Protein AF-A0A4V2AJJ3-F1 (afdb_monomer_lite)

Structure (mmCIF, N/CA/C/O backbone):
data_AF-A0A4V2AJJ3-F1
#
_entry.id   AF-A0A4V2AJJ3-F1
#
loop_
_atom_site.group_PDB
_atom_site.id
_atom_site.type_symbol
_atom_site.label_atom_id
_atom_site.label_alt_id
_atom_site.label_comp_id
_atom_site.label_asym_id
_atom_site.label_entity_id
_atom_site.label_seq_id
_atom_site.pdbx_PDB_ins_code
_atom_site.Cartn_x
_atom_site.Cartn_y
_atom_site.Cartn_z
_atom_site.occupancy
_atom_site.B_iso_or_equiv
_atom_site.auth_seq_id
_atom_site.auth_comp_id
_atom_site.auth_asym_id
_atom_site.auth_atom_id
_atom_site.pdbx_PDB_model_num
ATOM 1 N N . MET A 1 1 ? -17.844 -3.753 31.095 1.00 57.69 1 MET A N 1
ATOM 2 C CA . MET A 1 1 ? -17.466 -2.564 30.300 1.00 57.69 1 MET A CA 1
ATOM 3 C C . MET A 1 1 ? -17.379 -1.401 31.267 1.00 57.69 1 MET A C 1
ATOM 5 O O . MET A 1 1 ? -18.310 -1.215 32.039 1.00 57.69 1 MET A O 1
ATOM 9 N N . THR A 1 2 ? -16.236 -0.725 31.343 1.00 78.38 2 THR A N 1
ATOM 10 C CA . THR A 1 2 ? -16.045 0.385 32.281 1.00 78.38 2 THR A CA 1
ATOM 11 C C . THR A 1 2 ? -16.627 1.662 31.666 1.00 78.38 2 THR A C 1
ATOM 13 O O . THR A 1 2 ? -16.289 1.979 30.526 1.00 78.38 2 THR A O 1
ATOM 16 N N . PRO A 1 3 ? -17.472 2.420 32.384 1.00 82.81 3 PRO A N 1
ATOM 17 C CA . PRO A 1 3 ? -18.089 3.641 31.851 1.00 82.81 3 PRO A CA 1
ATOM 18 C C . PRO A 1 3 ? -17.059 4.699 31.407 1.00 82.81 3 PRO A C 1
ATOM 20 O O . PRO A 1 3 ? -17.341 5.520 30.541 1.00 82.81 3 PRO A O 1
ATOM 23 N N . GLY A 1 4 ? -15.828 4.650 31.932 1.00 85.50 4 GLY A N 1
ATOM 24 C CA . GLY A 1 4 ? -14.739 5.530 31.496 1.00 85.50 4 GLY A CA 1
ATOM 25 C C . GLY A 1 4 ? -14.249 5.284 30.061 1.00 85.50 4 GLY A C 1
ATOM 26 O O . GLY A 1 4 ? -13.805 6.224 29.406 1.00 85.50 4 GLY A O 1
ATOM 27 N N . ALA A 1 5 ? -14.356 4.054 29.542 1.00 82.81 5 ALA A N 1
ATOM 28 C CA . ALA A 1 5 ? -13.892 3.734 28.190 1.00 82.81 5 ALA A CA 1
ATOM 29 C C . ALA A 1 5 ? -14.785 4.371 27.112 1.00 82.81 5 ALA A C 1
ATOM 31 O O . ALA A 1 5 ? -14.280 4.865 26.105 1.00 82.81 5 ALA A O 1
ATOM 32 N N . GLU A 1 6 ? -16.100 4.424 27.344 1.00 84.69 6 GLU A N 1
ATOM 33 C CA . GLU A 1 6 ? -17.039 5.066 26.416 1.00 84.69 6 GLU A CA 1
ATOM 34 C C . GLU A 1 6 ? -16.851 6.585 26.364 1.00 84.69 6 GLU A C 1
ATOM 36 O O . GLU A 1 6 ? -16.865 7.168 25.280 1.00 84.69 6 GLU A O 1
ATOM 41 N N . ALA A 1 7 ? -16.605 7.224 27.512 1.00 87.81 7 ALA A N 1
ATOM 42 C CA . ALA A 1 7 ? -16.322 8.656 27.565 1.00 87.81 7 ALA A CA 1
ATOM 43 C C . ALA A 1 7 ? -15.026 9.012 26.811 1.00 87.81 7 ALA A C 1
ATOM 45 O O . ALA A 1 7 ? -15.011 9.969 26.037 1.00 87.81 7 ALA A O 1
ATOM 46 N N . SER A 1 8 ? -13.964 8.211 26.974 1.00 88.44 8 SER A N 1
ATOM 47 C CA . SER A 1 8 ? -12.714 8.393 26.218 1.00 88.44 8 SER A CA 1
ATOM 48 C C . SER A 1 8 ? -12.936 8.218 24.710 1.00 88.44 8 SER A C 1
ATOM 50 O O . SER A 1 8 ? -12.525 9.062 23.913 1.00 88.44 8 SER A O 1
ATOM 52 N N . ALA A 1 9 ? -13.679 7.182 24.305 1.00 89.81 9 ALA A N 1
ATOM 53 C CA . ALA A 1 9 ? -14.000 6.946 22.899 1.00 89.81 9 ALA A CA 1
ATOM 54 C C . ALA A 1 9 ? -14.807 8.100 22.274 1.00 89.81 9 ALA A C 1
ATOM 56 O O . ALA A 1 9 ? -14.552 8.478 21.128 1.00 89.81 9 ALA A O 1
ATOM 57 N N . ALA A 1 10 ? -15.747 8.692 23.019 1.00 91.81 10 ALA A N 1
ATOM 58 C CA . ALA A 1 10 ? -16.515 9.848 22.564 1.00 91.81 10 ALA A CA 1
ATOM 59 C C . ALA A 1 10 ? -15.626 11.085 22.339 1.00 91.81 10 ALA A C 1
ATOM 61 O O . ALA A 1 10 ? -15.766 11.747 21.309 1.00 91.81 10 ALA A O 1
ATOM 62 N N . LEU A 1 11 ? -14.680 11.349 23.248 1.00 94.56 11 LEU A N 1
ATOM 63 C CA . LEU A 1 11 ? -13.719 12.453 23.129 1.00 94.56 11 LEU A CA 1
ATOM 64 C C . LEU A 1 11 ? -12.771 12.268 21.936 1.00 94.56 11 LEU A C 1
ATOM 66 O O . LEU A 1 11 ? -12.597 13.180 21.129 1.00 94.56 11 LEU A O 1
ATOM 70 N N . VAL A 1 12 ? -12.219 11.064 21.758 1.00 95.44 12 VAL A N 1
ATOM 71 C CA . VAL A 1 12 ? -11.388 10.742 20.585 1.00 95.44 12 VAL A CA 1
ATOM 72 C C . VAL A 1 12 ? -12.178 10.956 19.295 1.00 95.44 12 VAL A C 1
ATOM 74 O O . VAL A 1 12 ? -11.658 11.517 18.331 1.00 95.44 12 VAL A O 1
ATOM 77 N N . ARG A 1 13 ? -13.452 10.545 19.268 1.00 94.81 13 ARG A N 1
ATOM 78 C CA . ARG A 1 13 ? -14.314 10.725 18.098 1.00 94.81 13 ARG A CA 1
ATOM 79 C C . ARG A 1 13 ? -14.529 12.209 17.786 1.00 94.81 13 ARG A C 1
ATOM 81 O O . ARG A 1 13 ? -14.447 12.577 16.616 1.00 94.81 13 ARG A O 1
ATOM 88 N N . SER A 1 14 ? -14.760 13.063 18.788 1.00 97.00 14 SER A N 1
ATOM 89 C CA . SER A 1 14 ? -14.872 14.511 18.562 1.00 97.00 14 SER A CA 1
ATOM 90 C C . SER A 1 14 ? -13.571 15.134 18.052 1.00 97.00 14 SER A C 1
ATOM 92 O O . SER A 1 14 ? -13.627 15.891 17.084 1.00 97.00 14 SER A O 1
ATOM 94 N N . ASP A 1 15 ? -12.415 14.768 18.618 1.00 97.38 15 ASP A N 1
ATOM 95 C CA . ASP A 1 15 ? -11.103 15.279 18.188 1.00 97.38 15 ASP A CA 1
ATOM 96 C C . ASP A 1 15 ? -10.831 14.931 16.718 1.00 97.38 15 ASP A C 1
ATOM 98 O O . ASP A 1 15 ? -10.478 15.787 15.905 1.00 97.38 15 ASP A O 1
ATOM 102 N N . VAL A 1 16 ? -11.050 13.663 16.353 1.00 97.50 16 VAL A N 1
ATOM 103 C CA . VAL A 1 16 ? -10.853 13.176 14.984 1.00 97.50 16 VAL A CA 1
ATOM 104 C C . VAL A 1 16 ? -11.777 13.911 14.013 1.00 97.50 16 VAL A C 1
ATOM 106 O O . VAL A 1 16 ? -11.331 14.312 12.942 1.00 97.50 16 VAL A O 1
ATOM 109 N N . LEU A 1 17 ? -13.041 14.160 14.375 1.00 97.31 17 LEU A N 1
ATOM 110 C CA . LEU A 1 17 ? -13.966 14.911 13.519 1.00 97.31 17 LEU A CA 1
ATOM 111 C C . LEU A 1 17 ? -13.517 16.360 13.282 1.00 97.31 17 LEU A C 1
ATOM 113 O O . LEU A 1 17 ? -13.685 16.864 12.169 1.00 97.31 17 LEU A O 1
ATOM 117 N N . VAL A 1 18 ? -12.936 17.024 14.286 1.00 98.12 18 VAL A N 1
ATOM 118 C CA . VAL A 1 18 ? -12.353 18.367 14.124 1.00 98.12 18 VAL A CA 1
ATOM 119 C C . VAL A 1 18 ? -11.172 18.315 13.153 1.00 98.12 18 VAL A C 1
ATOM 121 O O . VAL A 1 18 ? -11.172 19.041 12.159 1.00 98.12 18 VAL A O 1
ATOM 124 N N . LEU A 1 19 ? -10.234 17.385 13.354 1.00 98.06 19 LEU A N 1
ATOM 125 C CA . LEU A 1 19 ? -9.066 17.219 12.481 1.00 98.06 19 LEU A CA 1
ATOM 126 C C . LEU A 1 19 ? -9.460 16.911 11.028 1.00 98.06 19 LEU A C 1
ATOM 128 O O . LEU A 1 19 ? -8.871 17.452 10.091 1.00 98.06 19 LEU A O 1
ATOM 132 N N . LEU A 1 20 ? -10.494 16.091 10.817 1.00 97.38 20 LEU A N 1
ATOM 133 C CA . LEU A 1 20 ? -11.012 15.787 9.481 1.00 97.38 20 LEU A CA 1
ATOM 134 C C . LEU A 1 20 ? -11.637 17.014 8.803 1.00 97.38 20 LEU A C 1
ATOM 136 O O . LEU A 1 20 ? -11.425 17.214 7.605 1.00 97.38 20 LEU A O 1
ATOM 140 N N . ARG A 1 21 ? -12.367 17.859 9.545 1.00 97.38 21 ARG A N 1
ATOM 141 C CA . ARG A 1 21 ? -12.921 19.125 9.022 1.00 97.38 21 ARG A CA 1
ATOM 142 C C . ARG A 1 21 ? -11.821 20.110 8.631 1.00 97.38 21 ARG A C 1
ATOM 144 O O . ARG A 1 21 ? -11.934 20.769 7.601 1.00 97.38 21 ARG A O 1
ATOM 151 N N . GLU A 1 22 ? -10.742 20.152 9.405 1.00 98.06 22 GLU A N 1
ATOM 152 C CA . GLU A 1 22 ? -9.548 20.962 9.130 1.00 98.06 22 GLU A CA 1
ATOM 153 C C . GLU A 1 22 ? -8.640 20.368 8.040 1.00 98.06 22 GLU A C 1
ATOM 155 O O . GLU A 1 22 ? -7.623 20.966 7.693 1.00 98.06 22 GLU A O 1
ATOM 160 N N . LYS A 1 23 ? -8.993 19.207 7.468 1.00 97.44 23 LYS A N 1
ATOM 161 C CA . LYS A 1 23 ? -8.189 18.473 6.473 1.00 97.44 23 LYS A CA 1
ATOM 162 C C . LYS A 1 23 ? -6.814 18.024 6.999 1.00 97.44 23 LYS A C 1
ATOM 164 O O . LYS A 1 23 ? -5.894 17.782 6.216 1.00 97.44 23 LYS A O 1
ATOM 169 N N . ARG A 1 24 ? -6.675 17.858 8.316 1.00 97.94 24 ARG A N 1
ATOM 170 C CA . ARG A 1 24 ? -5.464 17.383 9.011 1.00 97.94 24 ARG A CA 1
ATOM 171 C C . ARG A 1 24 ? -5.493 15.862 9.165 1.00 97.94 24 ARG A C 1
ATOM 173 O O . ARG A 1 24 ? -5.511 15.312 10.263 1.00 97.94 24 ARG A O 1
ATOM 180 N N . TYR A 1 25 ? -5.536 15.166 8.032 1.00 97.81 25 TYR A N 1
ATOM 181 C CA . TYR A 1 25 ? -5.764 13.717 7.977 1.00 97.81 25 TYR A CA 1
ATOM 182 C C . TYR A 1 25 ? -4.644 12.881 8.619 1.00 97.81 25 TYR A C 1
ATOM 184 O O . TYR A 1 25 ? -4.930 11.850 9.222 1.00 97.81 25 TYR A O 1
ATOM 192 N N . GLU A 1 26 ? -3.383 13.316 8.528 1.00 96.94 26 GLU A N 1
ATOM 193 C CA . GLU A 1 26 ? -2.255 12.611 9.162 1.00 96.94 26 GLU A CA 1
ATOM 194 C C . GLU A 1 26 ? -2.346 12.655 10.691 1.00 96.94 26 GLU A C 1
ATOM 196 O O . GLU A 1 26 ? -2.128 11.651 11.367 1.00 96.94 26 GLU A O 1
ATOM 201 N N . GLU A 1 27 ? -2.753 13.797 11.237 1.00 97.62 27 GLU A N 1
ATOM 202 C CA . GLU A 1 27 ? -2.944 13.967 12.676 1.00 97.62 27 GLU A CA 1
ATOM 203 C C . GLU A 1 27 ? -4.168 13.200 13.170 1.00 97.62 27 GLU A C 1
ATOM 205 O O . GLU A 1 27 ? -4.118 12.566 14.223 1.00 97.62 27 GLU A O 1
ATOM 210 N N . ALA A 1 28 ? -5.242 13.177 12.374 1.00 98.19 28 ALA A N 1
ATOM 211 C CA . ALA A 1 28 ? -6.403 12.336 12.647 1.00 98.19 28 ALA A CA 1
ATOM 212 C C . ALA A 1 28 ? -6.003 10.853 12.729 1.00 98.19 28 ALA A C 1
ATOM 214 O O . ALA A 1 28 ? -6.409 10.147 13.653 1.00 98.19 28 ALA A O 1
ATOM 215 N N . LEU A 1 29 ? -5.161 10.388 11.800 1.00 97.75 29 LEU A N 1
ATOM 216 C CA . LEU A 1 29 ? -4.643 9.023 11.802 1.00 97.75 29 LEU A CA 1
ATOM 217 C C . LEU A 1 29 ? -3.770 8.745 13.036 1.00 97.75 29 LEU A C 1
ATOM 219 O O . LEU A 1 29 ? -3.933 7.704 13.673 1.00 97.75 29 LEU A O 1
ATOM 223 N N . ALA A 1 30 ? -2.883 9.674 13.406 1.00 97.31 30 ALA A N 1
ATOM 224 C CA . ALA A 1 30 ? -2.058 9.560 14.609 1.00 97.31 30 ALA A CA 1
ATOM 225 C C . ALA A 1 30 ? -2.917 9.464 15.883 1.00 97.31 30 ALA A C 1
ATOM 227 O O . ALA A 1 30 ? -2.682 8.596 16.727 1.00 97.31 30 ALA A O 1
ATOM 228 N N . ARG A 1 31 ? -3.969 10.287 15.986 1.00 97.75 31 ARG A N 1
ATOM 229 C CA . ARG A 1 31 ? -4.910 10.271 17.114 1.00 97.75 31 ARG A CA 1
ATOM 230 C C . ARG A 1 31 ? -5.672 8.947 17.211 1.00 97.75 31 ARG A C 1
ATOM 232 O O . ARG A 1 31 ? -5.822 8.407 18.305 1.00 97.75 31 ARG A O 1
ATOM 239 N N . LEU A 1 32 ? -6.099 8.387 16.077 1.00 97.06 32 LEU A N 1
ATOM 240 C CA . LEU A 1 32 ? -6.747 7.073 16.028 1.00 97.06 32 LEU A CA 1
ATOM 241 C C . LEU A 1 32 ? -5.807 5.937 16.456 1.00 97.06 32 LEU A C 1
ATOM 243 O O . LEU A 1 32 ? -6.235 5.028 17.167 1.00 97.06 32 LEU A O 1
ATOM 247 N N . TYR A 1 33 ? -4.529 5.982 16.068 1.00 97.19 33 TYR A N 1
ATOM 248 C CA . TYR A 1 33 ? -3.541 5.002 16.528 1.00 97.19 33 TYR A CA 1
ATOM 249 C C . TYR A 1 33 ? -3.281 5.088 18.029 1.00 97.19 33 TYR A C 1
ATOM 251 O O . TYR A 1 33 ? -3.214 4.049 18.683 1.00 97.19 33 TYR A O 1
ATOM 259 N N . GLN A 1 34 ? -3.180 6.301 18.578 1.00 97.06 34 GLN A N 1
ATOM 260 C CA . GLN A 1 34 ? -3.048 6.505 20.020 1.00 97.06 34 GLN A CA 1
ATOM 261 C C . GLN A 1 34 ? -4.241 5.896 20.768 1.00 97.06 34 GLN A C 1
ATOM 263 O O . GLN A 1 34 ? -4.057 5.088 21.673 1.00 97.06 34 GLN A O 1
ATOM 268 N N . ALA A 1 35 ? -5.465 6.188 20.322 1.00 96.62 35 ALA A N 1
ATOM 269 C CA . ALA A 1 35 ? -6.672 5.606 20.905 1.00 96.62 35 ALA A CA 1
ATOM 270 C C . ALA A 1 35 ? -6.718 4.073 20.769 1.00 96.62 35 ALA A C 1
ATOM 272 O O . ALA A 1 35 ? -7.172 3.373 21.672 1.00 96.62 35 ALA A O 1
ATOM 273 N N . ARG A 1 36 ? -6.219 3.516 19.657 1.00 96.38 36 ARG A N 1
ATOM 274 C CA . ARG A 1 36 ? -6.126 2.061 19.478 1.00 96.38 36 ARG A CA 1
ATOM 275 C C . ARG A 1 36 ? -5.097 1.431 20.416 1.00 96.38 36 ARG A C 1
ATOM 277 O O . ARG A 1 36 ? -5.317 0.307 20.852 1.00 96.38 36 ARG A O 1
ATOM 284 N N . ALA A 1 37 ? -4.007 2.123 20.745 1.00 95.88 37 ALA A N 1
ATOM 285 C CA . ALA A 1 37 ? -3.050 1.642 21.741 1.00 95.88 37 ALA A CA 1
ATOM 286 C C . ALA A 1 37 ? -3.700 1.523 23.132 1.00 95.88 37 ALA A C 1
ATOM 288 O O . ALA A 1 37 ? -3.428 0.568 23.855 1.00 95.88 37 ALA A O 1
ATOM 289 N N . GLU A 1 38 ? -4.615 2.437 23.469 1.00 95.38 38 GLU A N 1
ATOM 290 C CA . GLU A 1 38 ? -5.415 2.386 24.701 1.00 95.38 38 GLU A CA 1
ATOM 291 C C . GLU A 1 38 ? -6.537 1.332 24.639 1.00 95.38 38 GLU A C 1
ATOM 293 O O . GLU A 1 38 ? -6.964 0.809 25.667 1.00 95.38 38 GLU A O 1
ATOM 298 N N . SER A 1 39 ? -7.039 1.006 23.443 1.00 94.81 39 SER A N 1
ATOM 299 C CA . SER A 1 39 ? -8.141 0.055 23.226 1.00 94.81 39 SER A CA 1
ATOM 300 C C . SER A 1 39 ? -7.912 -0.859 22.004 1.00 94.81 39 SER A C 1
ATOM 302 O O . SER A 1 39 ? -8.575 -0.694 20.973 1.00 94.81 39 SER A O 1
ATOM 304 N N . PRO A 1 40 ? -7.025 -1.875 22.100 1.00 94.06 40 PRO A N 1
ATOM 305 C CA . PRO A 1 40 ? -6.584 -2.674 20.947 1.00 94.06 40 PRO A CA 1
ATOM 306 C C . PRO A 1 40 ? -7.685 -3.478 20.243 1.00 94.06 40 PRO A C 1
ATOM 308 O O . PRO A 1 40 ? -7.566 -3.770 19.053 1.00 94.06 40 PRO A O 1
ATOM 311 N N . GLY A 1 41 ? -8.753 -3.833 20.966 1.00 93.25 41 GLY A N 1
ATOM 312 C CA . GLY A 1 41 ? -9.877 -4.631 20.462 1.00 93.25 41 GLY A CA 1
ATOM 313 C C . GLY A 1 41 ? -11.011 -3.827 19.820 1.00 93.25 41 GLY A C 1
ATOM 314 O O . GLY A 1 41 ? -12.024 -4.409 19.438 1.00 93.25 41 GLY A O 1
ATOM 315 N N . SER A 1 42 ? -10.887 -2.499 19.716 1.00 95.44 42 SER A N 1
ATOM 316 C CA . SER A 1 42 ? -11.957 -1.670 19.155 1.00 95.44 42 SER A CA 1
ATOM 317 C C . SER A 1 42 ? -12.024 -1.781 17.629 1.00 95.44 42 SER A C 1
ATOM 319 O O . SER A 1 42 ? -11.197 -1.227 16.899 1.00 95.44 42 SER A O 1
ATOM 321 N N . VAL A 1 43 ? -13.060 -2.466 17.137 1.00 95.19 43 VAL A N 1
ATOM 322 C CA . VAL A 1 43 ? -13.347 -2.604 15.699 1.00 95.19 43 VAL A CA 1
ATOM 323 C C . VAL A 1 43 ? -13.689 -1.253 15.062 1.00 95.19 43 VAL A C 1
ATOM 325 O O . VAL A 1 43 ? -13.365 -1.022 13.900 1.00 95.19 43 VAL A O 1
ATOM 328 N N . GLU A 1 44 ? -14.313 -0.338 15.809 1.00 94.62 44 GLU A N 1
ATOM 329 C CA . GLU A 1 44 ? -14.637 1.006 15.315 1.00 94.62 44 GLU A CA 1
ATOM 330 C C . GLU A 1 44 ? -13.380 1.829 15.030 1.00 94.62 44 GLU A C 1
ATOM 332 O O . GLU A 1 44 ? -13.276 2.439 13.966 1.00 94.62 44 GLU A O 1
ATOM 337 N N . LEU A 1 45 ? -12.402 1.800 15.944 1.00 95.81 45 LEU A N 1
ATOM 338 C CA . LEU A 1 45 ? -11.126 2.488 15.746 1.00 95.81 45 LEU A CA 1
ATOM 339 C C . LEU A 1 45 ? -10.375 1.903 14.553 1.00 95.81 45 LEU A C 1
ATOM 341 O O . LEU A 1 45 ? -9.851 2.657 13.738 1.00 95.81 45 LEU A O 1
ATOM 345 N N . GLN A 1 46 ? -10.373 0.575 14.407 1.00 96.38 46 GLN A N 1
ATOM 346 C CA . GLN A 1 46 ? -9.754 -0.081 13.258 1.00 96.38 46 GLN A CA 1
ATOM 347 C C . GLN A 1 46 ? -10.400 0.358 11.936 1.00 96.38 46 GLN A C 1
ATOM 349 O O . GLN A 1 46 ? -9.690 0.778 11.026 1.00 96.38 46 GLN A O 1
ATOM 354 N N . LYS A 1 47 ? -11.738 0.359 11.853 1.00 96.44 47 LYS A N 1
ATOM 355 C CA . LYS A 1 47 ? -12.467 0.855 10.674 1.00 96.44 47 LYS A CA 1
ATOM 356 C C . LYS A 1 47 ? -12.136 2.317 10.367 1.00 96.44 47 LYS A C 1
ATOM 358 O O . LYS A 1 47 ? -11.923 2.655 9.207 1.00 96.44 47 LYS A O 1
ATOM 363 N N . GLY A 1 48 ? -12.066 3.172 11.389 1.00 96.38 48 GLY A N 1
ATOM 364 C CA . GLY A 1 48 ? -11.679 4.574 11.230 1.00 96.38 48 GLY A CA 1
ATOM 365 C C . GLY A 1 48 ? -10.253 4.731 10.694 1.00 96.38 48 GLY A C 1
ATOM 366 O O . GLY A 1 48 ? -10.029 5.504 9.765 1.00 96.38 48 GLY A O 1
ATOM 367 N N . ILE A 1 49 ? -9.298 3.960 11.226 1.00 96.81 49 ILE A N 1
ATOM 368 C CA . ILE A 1 49 ? -7.909 3.927 10.742 1.00 96.81 49 ILE A CA 1
ATOM 369 C C . ILE A 1 49 ? -7.878 3.548 9.262 1.00 96.81 49 ILE A C 1
ATOM 371 O O . ILE A 1 49 ? -7.243 4.243 8.473 1.00 96.81 49 ILE A O 1
ATOM 375 N N . ASP A 1 50 ? -8.577 2.482 8.876 1.00 96.69 50 ASP A N 1
ATOM 376 C CA . ASP A 1 50 ? -8.571 1.990 7.497 1.00 96.69 50 ASP A CA 1
ATOM 377 C C . ASP A 1 50 ? -9.215 2.997 6.530 1.00 96.69 50 ASP A C 1
ATOM 379 O O . ASP A 1 50 ? -8.663 3.267 5.465 1.00 96.69 50 ASP A O 1
ATOM 383 N N . GLN A 1 51 ? -10.309 3.655 6.929 1.00 97.44 51 GLN A N 1
ATOM 384 C CA . GLN A 1 51 ? -10.939 4.716 6.133 1.00 97.44 51 GLN A CA 1
ATOM 385 C C . GLN A 1 51 ? -10.013 5.921 5.916 1.00 97.44 51 GLN A C 1
ATOM 387 O O . GLN A 1 51 ? -9.887 6.410 4.791 1.00 97.44 51 GLN A O 1
ATOM 392 N N . VAL A 1 52 ? -9.342 6.399 6.970 1.00 97.56 52 VAL A N 1
ATOM 393 C CA . VAL A 1 52 ? -8.409 7.532 6.859 1.00 97.56 52 VAL A CA 1
ATOM 394 C C . VAL A 1 52 ? -7.182 7.150 6.025 1.00 97.56 52 VAL A C 1
ATOM 396 O O . VAL A 1 52 ? -6.714 7.961 5.225 1.00 97.56 52 VAL A O 1
ATOM 399 N N . LYS A 1 53 ? -6.686 5.910 6.146 1.00 97.44 53 LYS A N 1
ATOM 400 C CA . LYS A 1 53 ? -5.595 5.391 5.308 1.00 97.44 53 LYS A CA 1
ATOM 401 C C . LYS A 1 53 ? -5.961 5.368 3.830 1.00 97.44 53 LYS A C 1
ATOM 403 O O . LYS A 1 53 ? -5.197 5.899 3.030 1.00 97.44 53 LYS A O 1
ATOM 408 N N . GLU A 1 54 ? -7.101 4.782 3.468 1.00 97.19 54 GLU A N 1
ATOM 409 C CA . GLU A 1 54 ? -7.547 4.719 2.070 1.00 97.19 54 GLU A CA 1
ATOM 410 C C . GLU A 1 54 ? -7.744 6.123 1.486 1.00 97.19 54 GLU A C 1
ATOM 412 O O . GLU A 1 54 ? -7.323 6.402 0.361 1.00 97.19 54 GLU A O 1
ATOM 417 N N . PHE A 1 55 ? -8.284 7.052 2.283 1.00 97.62 55 PHE A N 1
ATOM 418 C CA . PHE A 1 55 ? -8.388 8.452 1.883 1.00 97.62 55 PHE A CA 1
ATOM 419 C C . PHE A 1 55 ? -7.011 9.088 1.614 1.00 97.62 55 PHE A C 1
ATOM 421 O O . PHE A 1 55 ? -6.811 9.710 0.567 1.00 97.62 55 PHE A O 1
ATOM 428 N N . LEU A 1 56 ? -6.048 8.923 2.528 1.00 97.06 56 LEU A N 1
ATOM 429 C CA . LEU A 1 56 ? -4.688 9.449 2.368 1.00 97.06 56 LEU A CA 1
ATOM 430 C C . LEU A 1 56 ? -3.966 8.837 1.163 1.00 97.06 56 LEU A C 1
ATOM 432 O O . LEU A 1 56 ? -3.308 9.563 0.422 1.00 97.06 56 LEU A O 1
ATOM 436 N N . ILE A 1 57 ? -4.128 7.533 0.926 1.00 96.44 57 ILE A N 1
ATOM 437 C CA . ILE A 1 57 ? -3.590 6.842 -0.252 1.00 96.44 57 ILE A CA 1
ATOM 438 C C . ILE A 1 57 ? -4.096 7.511 -1.534 1.00 96.44 57 ILE A C 1
ATOM 440 O O . ILE A 1 57 ? -3.288 7.878 -2.389 1.00 96.44 57 ILE A O 1
ATOM 444 N N . GLY A 1 58 ? -5.409 7.738 -1.651 1.00 95.62 58 GLY A N 1
ATOM 445 C CA . GLY A 1 58 ? -5.991 8.438 -2.797 1.00 95.62 58 GLY A CA 1
ATOM 446 C C . GLY A 1 58 ? -5.490 9.881 -2.931 1.00 95.62 58 GLY A C 1
ATOM 447 O O . GLY A 1 58 ? -5.170 10.335 -4.032 1.00 95.62 58 GLY A O 1
ATOM 448 N N . ALA A 1 59 ? -5.360 10.601 -1.814 1.00 96.56 59 ALA A N 1
ATOM 449 C CA . ALA A 1 59 ? -4.861 11.974 -1.799 1.00 96.56 59 ALA A CA 1
ATOM 450 C C . ALA A 1 59 ? -3.391 12.072 -2.244 1.00 96.56 59 ALA A C 1
ATOM 452 O O . ALA A 1 59 ? -3.055 12.944 -3.048 1.00 96.56 59 ALA A O 1
ATOM 453 N N . TYR A 1 60 ? -2.518 11.181 -1.769 1.00 97.00 60 TYR A N 1
ATOM 454 C CA . TYR A 1 60 ? -1.113 11.140 -2.178 1.00 97.00 60 TYR A CA 1
ATOM 455 C C . TYR A 1 60 ? -0.949 10.683 -3.624 1.00 97.00 60 TYR A C 1
ATOM 457 O O . TYR A 1 60 ? -0.220 11.329 -4.372 1.00 97.00 60 TYR A O 1
ATOM 465 N N . ALA A 1 61 ? -1.683 9.654 -4.056 1.00 95.00 61 ALA A N 1
ATOM 466 C CA . ALA A 1 61 ? -1.708 9.231 -5.454 1.00 95.00 61 ALA A CA 1
ATOM 467 C C . ALA A 1 61 ? -2.081 10.395 -6.386 1.00 95.00 61 ALA A C 1
ATOM 469 O O . ALA A 1 61 ? -1.423 10.626 -7.399 1.00 95.00 61 ALA A O 1
ATOM 470 N N . LYS A 1 62 ? -3.090 11.189 -6.004 1.00 95.69 62 LYS A N 1
ATOM 471 C CA . LYS A 1 62 ? -3.487 12.386 -6.752 1.00 95.69 62 LYS A CA 1
ATOM 472 C C . LYS A 1 62 ? -2.385 13.451 -6.782 1.00 95.69 62 LYS A C 1
ATOM 474 O O . LYS A 1 62 ? -2.182 14.066 -7.823 1.00 95.69 62 LYS A O 1
ATOM 479 N N . ARG A 1 63 ? -1.665 13.670 -5.675 1.00 95.00 63 ARG A N 1
ATOM 480 C CA . ARG A 1 63 ? -0.534 14.621 -5.611 1.00 95.00 63 ARG A CA 1
ATOM 481 C C . ARG A 1 63 ? 0.655 14.196 -6.472 1.00 95.00 63 ARG A C 1
ATOM 483 O O . ARG A 1 63 ? 1.324 15.059 -7.023 1.00 95.00 63 ARG A O 1
ATOM 490 N N . LEU A 1 64 ? 0.881 12.892 -6.610 1.00 94.31 64 LEU A N 1
ATOM 491 C CA . LEU A 1 64 ? 1.912 12.323 -7.483 1.00 94.31 64 LEU A CA 1
ATOM 492 C C . LEU A 1 64 ? 1.518 12.329 -8.971 1.00 94.31 64 LEU A C 1
ATOM 494 O O . LEU A 1 64 ? 2.331 11.975 -9.817 1.00 94.31 64 LEU A O 1
ATOM 498 N N . GLY A 1 65 ? 0.291 12.746 -9.302 1.00 94.25 65 GLY A N 1
ATOM 499 C CA . GLY A 1 65 ? -0.205 12.786 -10.677 1.00 94.25 65 GLY A CA 1
ATOM 500 C C . GLY A 1 65 ? -0.752 11.450 -11.194 1.00 94.25 65 GLY A C 1
ATOM 501 O O . GLY A 1 65 ? -0.854 11.283 -12.408 1.00 94.25 65 GLY A O 1
ATOM 502 N N . GLY A 1 66 ? -1.119 10.527 -10.297 1.00 92.50 66 GLY A N 1
ATOM 503 C CA . GLY A 1 66 ? -1.658 9.197 -10.611 1.00 92.50 66 GLY A CA 1
ATOM 504 C C . GLY A 1 66 ? -0.714 8.064 -10.200 1.00 92.50 66 GLY A C 1
ATOM 505 O O . GLY A 1 66 ? 0.489 8.269 -10.091 1.00 92.50 66 GLY A O 1
ATOM 506 N N . LEU A 1 67 ? -1.255 6.863 -9.960 1.00 90.31 67 LEU A N 1
ATOM 507 C CA . LEU A 1 67 ? -0.442 5.690 -9.596 1.00 90.31 67 LEU A CA 1
ATOM 508 C C . LEU A 1 67 ? 0.325 5.107 -10.788 1.00 90.31 67 LEU A C 1
ATOM 510 O O . LEU A 1 67 ? 1.379 4.517 -10.585 1.00 90.31 67 LEU A O 1
ATOM 514 N N . ASP A 1 68 ? -0.164 5.328 -12.007 1.00 88.69 68 ASP A N 1
ATOM 515 C CA . ASP A 1 68 ? 0.457 4.836 -13.242 1.00 88.69 68 ASP A CA 1
ATOM 516 C C . ASP A 1 68 ? 1.683 5.657 -13.672 1.00 88.69 68 ASP A C 1
ATOM 518 O O . ASP A 1 68 ? 2.359 5.314 -14.642 1.00 88.69 68 ASP A O 1
ATOM 522 N N . GLN A 1 69 ? 1.991 6.757 -12.976 1.00 89.00 69 GLN A N 1
ATOM 523 C CA . GLN A 1 69 ? 3.190 7.528 -13.275 1.00 89.00 69 GLN A CA 1
ATOM 524 C C . GLN A 1 69 ? 4.449 6.789 -12.836 1.00 89.00 69 GLN A C 1
ATOM 526 O O . GLN A 1 69 ? 4.548 6.275 -11.722 1.00 89.00 69 GLN A O 1
ATOM 531 N N . VAL A 1 70 ? 5.430 6.792 -13.732 1.00 88.38 70 VAL A N 1
ATOM 532 C CA . VAL A 1 70 ? 6.738 6.192 -13.505 1.00 88.38 70 VAL A CA 1
ATOM 533 C C . VAL A 1 70 ? 7.595 7.133 -12.667 1.00 88.38 70 VAL A C 1
ATOM 535 O O . VAL A 1 70 ? 7.769 8.311 -12.995 1.00 88.38 70 VAL A O 1
ATOM 538 N N . ALA A 1 71 ? 8.144 6.597 -11.581 1.00 83.62 71 ALA A N 1
ATOM 539 C CA . ALA A 1 71 ? 9.011 7.340 -10.683 1.00 83.62 71 ALA A CA 1
ATOM 540 C C . ALA A 1 71 ? 10.317 7.720 -11.400 1.00 83.62 71 ALA A C 1
ATOM 542 O O . ALA A 1 71 ? 11.091 6.855 -11.808 1.00 83.62 71 ALA A O 1
ATOM 543 N N . LYS A 1 72 ? 10.592 9.021 -11.541 1.00 87.38 72 LYS A N 1
ATOM 544 C CA . LYS A 1 72 ? 11.850 9.499 -12.129 1.00 87.38 72 LYS A CA 1
ATOM 545 C C . LYS A 1 72 ? 13.014 9.233 -11.180 1.00 87.38 72 LYS A C 1
ATOM 547 O O . LYS A 1 72 ? 12.985 9.632 -10.020 1.00 87.38 72 LYS A O 1
ATOM 552 N N . GLN A 1 73 ? 14.083 8.628 -11.685 1.00 83.81 73 GLN A N 1
ATOM 553 C CA . GLN A 1 73 ? 15.276 8.403 -10.877 1.00 83.81 73 GLN A CA 1
ATOM 554 C C . GLN A 1 73 ? 15.820 9.741 -10.352 1.00 83.81 73 GLN A C 1
ATOM 556 O O . GLN A 1 73 ? 16.106 10.663 -11.115 1.00 83.81 73 GLN A O 1
ATOM 561 N N . MET A 1 74 ? 15.935 9.859 -9.030 1.00 79.44 74 MET A N 1
ATOM 562 C CA . MET A 1 74 ? 16.474 11.050 -8.382 1.00 79.44 74 MET A CA 1
ATOM 563 C C . MET A 1 74 ? 17.891 10.771 -7.901 1.00 79.44 74 MET A C 1
ATOM 565 O O . MET A 1 74 ? 18.140 9.743 -7.270 1.00 79.44 74 MET A O 1
ATOM 569 N N . ALA A 1 75 ? 18.801 11.723 -8.118 1.00 79.19 75 ALA A N 1
ATOM 570 C CA . ALA A 1 75 ? 20.148 11.640 -7.567 1.00 79.19 75 ALA A CA 1
ATOM 571 C C . ALA A 1 75 ? 20.085 11.425 -6.041 1.00 79.19 75 ALA A C 1
ATOM 573 O O . ALA A 1 75 ? 19.233 12.035 -5.378 1.00 79.19 75 ALA A O 1
ATOM 574 N N . PRO A 1 76 ? 20.936 10.562 -5.463 1.00 72.38 76 PRO A N 1
ATOM 575 C CA . PRO A 1 76 ? 21.002 10.372 -4.021 1.00 72.38 76 PRO A CA 1
ATOM 576 C C . PRO A 1 76 ? 21.487 11.671 -3.368 1.00 72.38 76 PRO A C 1
ATOM 578 O O . PRO A 1 76 ? 22.656 12.030 -3.457 1.00 72.38 76 PRO A O 1
ATOM 581 N N . ALA A 1 77 ? 20.575 12.408 -2.735 1.00 71.25 77 ALA A N 1
ATOM 582 C CA . ALA A 1 77 ? 20.938 13.575 -1.941 1.00 71.25 77 ALA A CA 1
ATOM 583 C C . ALA A 1 77 ? 21.406 13.114 -0.553 1.00 71.25 77 ALA A C 1
ATOM 585 O O . ALA A 1 77 ? 20.766 12.259 0.064 1.00 71.25 77 ALA A O 1
ATOM 586 N N . ALA A 1 78 ? 22.506 13.683 -0.060 1.00 73.69 78 ALA A N 1
ATOM 587 C CA . ALA A 1 78 ? 22.979 13.444 1.300 1.00 73.69 78 ALA A CA 1
ATOM 588 C C . ALA A 1 78 ? 21.931 13.910 2.334 1.00 73.69 78 ALA A C 1
ATOM 590 O O . ALA A 1 78 ? 21.275 14.933 2.136 1.00 73.69 78 ALA A O 1
ATOM 591 N N . GLY A 1 79 ? 21.774 13.159 3.431 1.00 79.81 79 GLY A N 1
ATOM 592 C CA . GLY A 1 79 ? 20.869 13.512 4.538 1.00 79.81 79 GLY A CA 1
ATOM 593 C C . GLY A 1 79 ? 19.408 13.070 4.379 1.00 79.81 79 GLY A C 1
ATOM 594 O O . GLY A 1 79 ? 18.530 13.633 5.025 1.00 79.81 79 GLY A O 1
ATOM 595 N N . ARG A 1 80 ? 19.122 12.086 3.519 1.00 86.44 80 ARG A N 1
ATOM 596 C CA . ARG A 1 80 ? 17.769 11.528 3.366 1.00 86.44 80 ARG A CA 1
ATOM 597 C C . ARG A 1 80 ? 17.374 10.615 4.528 1.00 86.44 80 ARG A C 1
ATOM 599 O O . ARG A 1 80 ? 18.226 9.964 5.133 1.00 86.44 80 ARG A O 1
ATOM 606 N N . SER A 1 81 ? 16.069 10.542 4.796 1.00 92.75 81 SER A N 1
ATOM 607 C CA . SER A 1 81 ? 15.500 9.606 5.769 1.00 92.75 81 SER A CA 1
ATOM 608 C C . SER A 1 81 ? 15.801 8.148 5.368 1.00 92.75 81 SER A C 1
ATOM 610 O O . SER A 1 81 ? 15.958 7.857 4.175 1.00 92.75 81 SER A O 1
ATOM 612 N N . PRO A 1 82 ? 15.888 7.206 6.328 1.00 94.19 82 PRO A N 1
ATOM 613 C CA . PRO A 1 82 ? 16.169 5.800 6.023 1.00 94.19 82 PRO A CA 1
ATOM 614 C C . PRO A 1 82 ? 15.132 5.195 5.063 1.00 94.19 82 PRO A C 1
ATOM 616 O O . PRO A 1 82 ? 15.495 4.424 4.175 1.00 94.19 82 PRO A O 1
ATOM 619 N N . ASP A 1 83 ? 13.869 5.614 5.174 1.00 94.62 83 ASP A N 1
ATOM 620 C CA . ASP A 1 83 ? 12.781 5.178 4.295 1.00 94.62 83 ASP A CA 1
ATOM 621 C C . ASP A 1 83 ? 13.000 5.628 2.843 1.00 94.62 83 ASP A C 1
ATOM 623 O O . ASP A 1 83 ? 12.797 4.846 1.916 1.00 94.62 83 ASP A O 1
ATOM 627 N N . MET A 1 84 ? 13.479 6.859 2.623 1.00 94.12 84 MET A N 1
ATOM 628 C CA . MET A 1 84 ? 13.831 7.343 1.282 1.00 94.12 84 MET A CA 1
ATOM 629 C C . MET A 1 84 ? 15.010 6.568 0.692 1.00 94.12 84 MET A C 1
ATOM 631 O O . MET A 1 84 ? 15.019 6.272 -0.503 1.00 94.12 84 MET A O 1
ATOM 635 N N . VAL A 1 85 ? 16.018 6.243 1.511 1.00 92.81 85 VAL A N 1
ATOM 636 C CA . VAL A 1 85 ? 17.165 5.435 1.067 1.00 92.81 85 VAL A CA 1
ATOM 637 C C . VAL A 1 85 ? 16.692 4.051 0.642 1.00 92.81 85 VAL A C 1
ATOM 639 O O . VAL A 1 85 ? 17.087 3.570 -0.420 1.00 92.81 85 VAL A O 1
ATOM 642 N N . LEU A 1 86 ? 15.815 3.426 1.425 1.00 93.50 86 LEU A N 1
ATOM 643 C CA . LEU A 1 86 ? 15.239 2.134 1.080 1.00 93.50 86 LEU A CA 1
ATOM 644 C C . LEU A 1 86 ? 14.441 2.212 -0.223 1.00 93.50 86 LEU A C 1
ATOM 646 O O . LEU A 1 86 ? 14.677 1.413 -1.127 1.00 93.50 86 LEU A O 1
ATOM 650 N N . LEU A 1 87 ? 13.547 3.194 -0.339 1.00 94.06 87 LEU A N 1
ATOM 651 C CA . LEU A 1 87 ? 12.687 3.360 -1.503 1.00 94.06 87 LEU A CA 1
ATOM 652 C C . LEU A 1 87 ? 13.480 3.660 -2.781 1.00 94.06 87 LEU A C 1
ATOM 654 O O . LEU A 1 87 ? 13.146 3.139 -3.840 1.00 94.06 87 LEU A O 1
ATOM 658 N N . SER A 1 88 ? 14.579 4.416 -2.684 1.00 92.94 88 SER A N 1
ATOM 659 C CA . SER A 1 88 ? 15.441 4.728 -3.833 1.00 92.94 88 SER A CA 1
ATOM 660 C C . SER A 1 88 ? 16.036 3.495 -4.522 1.00 92.94 88 SER A C 1
ATOM 662 O O . SER A 1 88 ? 16.363 3.567 -5.701 1.00 92.94 88 SER A O 1
ATOM 664 N N . ARG A 1 89 ? 16.129 2.353 -3.823 1.00 93.00 89 ARG A N 1
ATOM 665 C CA . ARG A 1 89 ? 16.603 1.080 -4.394 1.00 93.00 89 ARG A CA 1
ATOM 666 C C . ARG A 1 89 ? 15.587 0.412 -5.320 1.00 93.00 89 ARG A C 1
ATOM 668 O O . ARG A 1 89 ? 15.980 -0.434 -6.111 1.00 93.00 89 ARG A O 1
ATOM 675 N N . TYR A 1 90 ? 14.311 0.773 -5.199 1.00 92.75 90 TYR A N 1
ATOM 676 C CA . TYR A 1 90 ? 13.220 0.237 -6.016 1.00 92.75 90 TYR A CA 1
ATOM 677 C C . TYR A 1 90 ? 12.884 1.144 -7.209 1.00 92.75 90 TYR A C 1
ATOM 679 O O . TYR A 1 90 ? 12.135 0.739 -8.088 1.00 92.75 90 TYR A O 1
ATOM 687 N N . ILE A 1 91 ? 13.420 2.370 -7.251 1.00 93.38 91 ILE A N 1
ATOM 688 C CA . ILE A 1 91 ? 13.173 3.325 -8.337 1.00 93.38 91 ILE A CA 1
ATOM 689 C C . ILE A 1 91 ? 14.208 3.097 -9.443 1.00 93.38 91 ILE A C 1
ATOM 691 O O . ILE A 1 91 ? 15.327 3.607 -9.385 1.00 93.38 91 ILE A O 1
ATOM 695 N N . ASP A 1 92 ? 13.810 2.343 -10.461 1.00 90.94 92 ASP A N 1
ATOM 696 C CA . ASP A 1 92 ? 14.604 2.026 -11.654 1.00 90.94 92 ASP A CA 1
ATOM 697 C C . ASP A 1 92 ? 14.277 2.914 -12.868 1.00 90.94 92 ASP A C 1
ATOM 699 O O . ASP A 1 92 ? 14.939 2.829 -13.899 1.00 90.94 92 ASP A O 1
ATOM 703 N N . GLY A 1 93 ? 13.268 3.782 -12.754 1.00 91.38 93 GLY A N 1
ATOM 704 C CA . GLY A 1 93 ? 12.790 4.609 -13.862 1.00 91.38 93 GLY A CA 1
ATOM 705 C C . GLY A 1 93 ? 11.850 3.887 -14.832 1.00 91.38 93 GLY A C 1
ATOM 706 O O . GLY A 1 93 ? 11.505 4.475 -15.854 1.00 91.38 93 GLY A O 1
ATOM 707 N N . ALA A 1 94 ? 11.423 2.659 -14.521 1.00 90.75 94 ALA A N 1
ATOM 708 C CA . ALA A 1 94 ? 10.391 1.918 -15.251 1.00 90.75 94 ALA A CA 1
ATOM 709 C C . ALA A 1 94 ? 9.181 1.568 -14.363 1.00 90.75 94 ALA A C 1
ATOM 711 O O . ALA A 1 94 ? 8.070 1.405 -14.864 1.00 90.75 94 ALA A O 1
ATOM 712 N N . THR A 1 95 ? 9.383 1.497 -13.047 1.00 92.88 95 THR A N 1
ATOM 713 C CA . THR A 1 95 ? 8.360 1.116 -12.066 1.00 92.88 95 THR A CA 1
ATOM 714 C C . THR A 1 95 ? 7.385 2.267 -11.778 1.00 92.88 95 THR A C 1
ATOM 716 O O . THR A 1 95 ? 7.797 3.402 -11.503 1.00 92.88 95 THR A O 1
ATOM 719 N N . SER A 1 96 ? 6.079 1.978 -11.818 1.00 96.06 96 SER A N 1
ATOM 720 C CA . SER A 1 96 ? 5.026 2.949 -11.492 1.00 96.06 96 SER A CA 1
ATOM 721 C C . SER A 1 96 ? 4.924 3.203 -9.980 1.00 96.06 96 SER A C 1
ATOM 723 O O . SER A 1 96 ? 5.347 2.380 -9.165 1.00 96.06 96 SER A O 1
ATOM 725 N N . TYR A 1 97 ? 4.342 4.331 -9.557 1.00 95.69 97 TYR A N 1
ATOM 726 C CA . TYR A 1 97 ? 4.083 4.580 -8.131 1.00 95.69 97 TYR A CA 1
ATOM 727 C C . TYR A 1 97 ? 3.150 3.533 -7.506 1.00 95.69 97 TYR A C 1
ATOM 729 O O . TYR A 1 97 ? 3.291 3.229 -6.321 1.00 95.69 97 TYR A O 1
ATOM 737 N N . GLY A 1 98 ? 2.213 2.984 -8.286 1.00 93.19 98 GLY A N 1
ATOM 738 C CA . GLY A 1 98 ? 1.348 1.880 -7.875 1.00 93.19 98 GLY A CA 1
ATOM 739 C C . GLY A 1 98 ? 2.152 0.628 -7.549 1.00 93.19 98 GLY A C 1
ATOM 740 O O . GLY A 1 98 ? 2.063 0.127 -6.429 1.00 93.19 98 GLY A O 1
ATOM 741 N N . ASP A 1 99 ? 3.006 0.203 -8.481 1.00 94.75 99 ASP A N 1
ATOM 742 C CA . ASP A 1 99 ? 3.869 -0.968 -8.303 1.00 94.75 99 ASP A CA 1
ATOM 743 C C . ASP A 1 99 ? 4.819 -0.771 -7.116 1.00 94.75 99 ASP A C 1
ATOM 745 O O . ASP A 1 99 ? 4.926 -1.643 -6.255 1.00 94.75 99 ASP A O 1
ATOM 749 N N . LEU A 1 100 ? 5.440 0.412 -6.994 1.00 95.62 100 LEU A N 1
ATOM 750 C CA . LEU A 1 100 ? 6.287 0.757 -5.847 1.00 95.62 100 LEU A CA 1
ATOM 751 C C . LEU A 1 100 ? 5.540 0.606 -4.519 1.00 95.62 100 LEU A C 1
ATOM 753 O O . LEU A 1 100 ? 6.095 0.082 -3.551 1.00 95.62 100 LEU A O 1
ATOM 757 N N . ALA A 1 101 ? 4.287 1.058 -4.457 1.00 95.62 101 ALA A N 1
ATOM 758 C CA . ALA A 1 101 ? 3.483 0.988 -3.246 1.00 95.62 101 ALA A CA 1
ATOM 759 C C . ALA A 1 101 ? 3.086 -0.451 -2.862 1.00 95.62 101 ALA A C 1
ATOM 761 O O . ALA A 1 101 ? 2.814 -0.693 -1.683 1.00 95.62 101 ALA A O 1
ATOM 762 N N . GLU A 1 102 ? 3.081 -1.388 -3.814 1.00 95.88 102 GLU A N 1
ATOM 763 C CA . GLU A 1 102 ? 2.820 -2.814 -3.583 1.00 95.88 102 GLU A CA 1
ATOM 764 C C . GLU A 1 102 ? 4.086 -3.615 -3.247 1.00 95.88 102 GLU A C 1
ATOM 766 O O . GLU A 1 102 ? 4.047 -4.469 -2.360 1.00 95.88 102 GLU A O 1
ATOM 771 N N . ILE A 1 103 ? 5.214 -3.340 -3.913 1.00 94.94 103 ILE A N 1
ATOM 772 C CA . ILE A 1 103 ? 6.460 -4.109 -3.736 1.00 94.94 103 ILE A CA 1
ATOM 773 C C . ILE A 1 103 ? 7.300 -3.640 -2.542 1.00 94.94 103 ILE A C 1
ATOM 775 O O . ILE A 1 103 ? 8.100 -4.410 -2.008 1.00 94.94 103 ILE A O 1
ATOM 779 N N . CYS A 1 104 ? 7.165 -2.378 -2.124 1.00 95.38 104 CYS A N 1
ATOM 780 C CA . CYS A 1 104 ? 8.005 -1.819 -1.070 1.00 95.38 104 CYS A CA 1
ATOM 781 C C . CYS A 1 104 ? 7.561 -2.312 0.325 1.00 95.38 104 CYS A C 1
ATOM 783 O O . CYS A 1 104 ? 6.382 -2.199 0.678 1.00 95.38 104 CYS A O 1
ATOM 785 N N . PRO A 1 105 ? 8.490 -2.776 1.187 1.00 95.69 105 PRO A N 1
ATOM 786 C CA . PRO A 1 105 ? 8.156 -3.329 2.506 1.00 95.69 105 PRO A CA 1
ATOM 787 C C . PRO A 1 105 ? 7.626 -2.296 3.516 1.00 95.69 105 PRO A C 1
ATOM 789 O O . PRO A 1 105 ? 7.162 -2.679 4.586 1.00 95.69 105 PRO A O 1
ATOM 792 N N . LEU A 1 106 ? 7.674 -0.997 3.198 1.00 93.94 106 LEU A N 1
ATOM 793 C CA . LEU A 1 106 ? 7.125 0.074 4.042 1.00 93.94 106 LEU A CA 1
ATOM 794 C C . LEU A 1 106 ? 5.587 0.040 4.117 1.00 93.94 106 LEU A C 1
ATOM 796 O O . LEU A 1 106 ? 4.990 0.625 5.023 1.00 93.94 106 LEU A O 1
ATOM 800 N N . GLY A 1 107 ? 4.943 -0.647 3.170 1.00 96.31 107 GLY A N 1
ATOM 801 C CA . GLY A 1 107 ? 3.497 -0.668 3.006 1.00 96.31 107 GLY A CA 1
ATOM 802 C C . GLY A 1 107 ? 2.970 0.542 2.232 1.00 96.31 107 GLY A C 1
ATOM 803 O O . GLY A 1 107 ? 3.566 1.619 2.208 1.00 96.31 107 GLY A O 1
ATOM 804 N N . ARG A 1 108 ? 1.799 0.366 1.612 1.00 96.75 108 ARG A N 1
ATOM 805 C CA . ARG A 1 108 ? 1.231 1.276 0.603 1.00 96.75 108 ARG A CA 1
ATOM 806 C C . ARG A 1 108 ? 1.203 2.751 1.014 1.00 96.75 108 ARG A C 1
ATOM 808 O O . ARG A 1 108 ? 1.706 3.603 0.288 1.00 96.75 108 ARG A O 1
ATOM 815 N N . LEU A 1 109 ? 0.639 3.060 2.185 1.00 97.25 109 LEU A N 1
ATOM 816 C CA . LEU A 1 109 ? 0.519 4.443 2.661 1.00 97.25 109 LEU A CA 1
ATOM 817 C C . LEU A 1 109 ? 1.891 5.092 2.884 1.00 97.25 109 LEU A C 1
ATOM 819 O O . LEU A 1 109 ? 2.113 6.219 2.444 1.00 97.25 109 LEU A O 1
ATOM 823 N N . ARG A 1 110 ? 2.805 4.388 3.564 1.00 96.81 110 ARG A N 1
ATOM 824 C CA . ARG A 1 110 ? 4.115 4.941 3.919 1.00 96.81 110 ARG A CA 1
ATOM 825 C C . ARG A 1 110 ? 4.968 5.158 2.675 1.00 96.81 110 ARG A C 1
ATOM 827 O O . ARG A 1 110 ? 5.579 6.212 2.550 1.00 96.81 110 ARG A O 1
ATOM 834 N N . THR A 1 111 ? 4.938 4.220 1.730 1.00 97.25 111 THR A N 1
ATOM 835 C CA . THR A 1 111 ? 5.610 4.363 0.434 1.00 97.25 111 THR A CA 1
ATOM 836 C C . THR A 1 111 ? 5.150 5.620 -0.303 1.00 97.25 111 THR A C 1
ATOM 838 O O . THR A 1 111 ? 5.979 6.428 -0.710 1.00 97.25 111 THR A O 1
ATOM 841 N N . LEU A 1 112 ? 3.835 5.840 -0.418 1.00 97.00 112 LEU A N 1
ATOM 842 C CA . LEU A 1 112 ? 3.290 7.025 -1.089 1.00 97.00 112 LEU A CA 1
ATOM 843 C C . LEU A 1 112 ? 3.633 8.329 -0.359 1.00 97.00 112 LEU A C 1
ATOM 845 O O . LEU A 1 112 ? 3.930 9.323 -1.015 1.00 97.00 112 LEU A O 1
ATOM 849 N N . GLN A 1 113 ? 3.635 8.333 0.976 1.00 96.44 113 GLN A N 1
ATOM 850 C CA . GLN A 1 113 ? 4.045 9.498 1.764 1.00 96.44 113 GLN A CA 1
ATOM 851 C C . GLN A 1 113 ? 5.503 9.883 1.470 1.00 96.44 113 GLN A C 1
ATOM 853 O O . GLN A 1 113 ? 5.788 11.046 1.193 1.00 96.44 113 GLN A O 1
ATOM 858 N N . VAL A 1 114 ? 6.408 8.899 1.465 1.00 95.81 114 VAL A N 1
ATOM 859 C CA . VAL A 1 114 ? 7.834 9.103 1.168 1.00 95.81 114 VAL A CA 1
ATOM 860 C C . VAL A 1 114 ? 8.031 9.566 -0.276 1.00 95.81 114 VAL A C 1
ATOM 862 O O . VAL A 1 114 ? 8.833 10.462 -0.520 1.00 95.81 114 VAL A O 1
ATOM 865 N N . LEU A 1 115 ? 7.271 9.024 -1.235 1.00 95.06 115 LEU A N 1
ATOM 866 C CA . LEU A 1 115 ? 7.275 9.518 -2.616 1.00 95.06 115 LEU A CA 1
ATOM 867 C C . LEU A 1 115 ? 6.847 10.986 -2.675 1.00 95.06 115 LEU A C 1
ATOM 869 O O . LEU A 1 115 ? 7.540 11.800 -3.277 1.00 95.06 115 LEU A O 1
ATOM 873 N N . VAL A 1 116 ? 5.743 11.358 -2.026 1.00 95.38 116 VAL A N 1
ATOM 874 C CA . VAL A 1 116 ? 5.293 12.757 -2.003 1.00 95.38 116 VAL A CA 1
ATOM 875 C C . VAL A 1 116 ? 6.360 13.662 -1.392 1.00 95.38 116 VAL A C 1
ATOM 877 O O . VAL A 1 116 ? 6.598 14.731 -1.934 1.00 95.38 116 VAL A O 1
ATOM 880 N N . GLU A 1 117 ? 7.040 13.243 -0.326 1.00 93.81 117 GLU A N 1
ATOM 881 C CA . GLU A 1 117 ? 8.145 14.002 0.274 1.00 93.81 117 GLU A CA 1
ATOM 882 C C . GLU A 1 117 ? 9.354 14.128 -0.671 1.00 93.81 117 GLU A C 1
ATOM 884 O O . GLU A 1 117 ? 9.955 15.196 -0.772 1.00 93.81 117 GLU A O 1
ATOM 889 N N . MET A 1 118 ? 9.685 13.065 -1.410 1.00 92.19 118 MET A N 1
ATOM 890 C CA . MET A 1 118 ? 10.774 13.052 -2.393 1.00 92.19 118 MET A CA 1
ATOM 891 C C . MET A 1 118 ? 10.523 13.982 -3.582 1.00 92.19 118 MET A C 1
ATOM 893 O O . MET A 1 118 ? 11.451 14.653 -4.035 1.00 92.19 118 MET A O 1
ATOM 897 N N . TYR A 1 119 ? 9.291 13.994 -4.096 1.00 92.19 119 TYR A N 1
ATOM 898 C CA . TYR A 1 119 ? 8.905 14.751 -5.289 1.00 92.19 119 TYR A CA 1
ATOM 899 C C . TYR A 1 119 ? 8.260 16.100 -4.979 1.00 92.19 119 TYR A C 1
ATOM 901 O O . TYR A 1 119 ? 8.036 16.891 -5.898 1.00 92.19 119 TYR A O 1
ATOM 909 N N . ALA A 1 120 ? 7.964 16.389 -3.710 1.00 90.62 120 ALA A N 1
ATOM 910 C CA . ALA A 1 120 ? 7.544 17.717 -3.310 1.00 90.62 120 ALA A CA 1
ATOM 911 C C . ALA A 1 120 ? 8.641 18.707 -3.722 1.00 90.62 120 ALA A C 1
ATOM 913 O O . ALA A 1 120 ? 9.821 18.469 -3.439 1.00 90.62 120 ALA A O 1
ATOM 914 N N . PRO A 1 121 ? 8.288 19.815 -4.395 1.00 82.38 121 PRO A N 1
ATOM 915 C CA . PRO A 1 121 ? 9.262 20.842 -4.705 1.00 82.38 121 PRO A CA 1
ATOM 916 C C . PRO A 1 121 ? 9.849 21.309 -3.379 1.00 82.38 121 PRO A C 1
ATOM 918 O O . PRO A 1 121 ? 9.132 21.866 -2.544 1.00 82.38 121 PRO A O 1
ATOM 921 N N . LYS A 1 122 ? 11.141 21.031 -3.161 1.00 80.88 122 LYS A N 1
ATOM 922 C CA . LYS A 1 122 ? 11.846 21.526 -1.982 1.00 80.88 122 LYS A CA 1
ATOM 923 C C . LYS A 1 122 ? 11.646 23.040 -2.004 1.00 80.88 122 LYS A C 1
ATOM 925 O O . LYS A 1 122 ? 12.060 23.651 -2.994 1.00 80.88 122 LYS A O 1
ATOM 930 N N . PRO A 1 123 ? 10.968 23.640 -1.006 1.00 76.44 123 PRO A N 1
ATOM 931 C CA . PRO A 1 123 ? 10.811 25.084 -0.983 1.00 76.44 123 PRO A CA 1
ATOM 932 C C . PRO A 1 123 ? 12.226 25.630 -1.053 1.00 76.44 123 PRO A C 1
ATOM 934 O O . PRO A 1 123 ? 13.061 25.218 -0.243 1.00 76.44 123 PRO A O 1
ATOM 937 N N . ALA A 1 124 ? 12.516 26.411 -2.100 1.00 70.75 124 ALA A N 1
ATOM 938 C CA . ALA A 1 124 ? 13.845 26.944 -2.351 1.00 70.75 124 ALA A CA 1
ATOM 939 C C . ALA A 1 124 ? 14.335 27.510 -1.025 1.00 70.75 124 ALA A C 1
ATOM 941 O O . ALA A 1 124 ? 13.722 28.430 -0.482 1.00 70.75 124 ALA A O 1
ATOM 942 N N . SER A 1 125 ? 15.323 26.839 -0.433 1.00 63.56 125 SER A N 1
ATOM 943 C CA . SER A 1 125 ? 15.754 27.126 0.924 1.00 63.56 125 SER A CA 1
ATOM 944 C C . SER A 1 125 ? 16.088 28.604 0.966 1.00 63.56 125 SER A C 1
ATOM 946 O O . SER A 1 125 ? 16.995 29.039 0.258 1.00 63.56 125 SER A O 1
ATOM 948 N N . SER A 1 126 ? 15.343 29.367 1.766 1.00 58.72 126 SER A N 1
ATOM 949 C CA . SER A 1 126 ? 15.437 30.829 1.836 1.00 58.72 126 SER A CA 1
ATOM 950 C C . SER A 1 126 ? 16.834 31.342 2.221 1.00 58.72 126 SER A C 1
ATOM 952 O O . SER A 1 126 ? 17.074 32.541 2.164 1.00 58.72 126 SER A O 1
ATOM 954 N N . ASN A 1 127 ? 17.779 30.445 2.519 1.00 56.84 127 ASN A N 1
ATOM 955 C CA . ASN A 1 127 ? 19.191 30.740 2.734 1.00 56.84 127 ASN A CA 1
ATOM 956 C C . ASN A 1 127 ? 19.957 31.223 1.493 1.00 56.84 127 ASN A C 1
ATOM 958 O O . ASN A 1 127 ? 21.020 31.811 1.665 1.00 56.84 127 ASN A O 1
ATOM 962 N N . GLU A 1 128 ? 19.477 31.020 0.259 1.00 52.91 128 GLU A N 1
ATOM 963 C CA . GLU A 1 128 ? 20.217 31.532 -0.912 1.00 52.91 128 GLU A CA 1
ATOM 964 C C . GLU A 1 128 ? 19.947 33.020 -1.209 1.00 52.91 128 GLU A C 1
ATOM 966 O O . GLU A 1 128 ? 20.689 33.639 -1.972 1.00 52.91 128 GLU A O 1
ATOM 971 N N . LEU A 1 129 ? 18.935 33.632 -0.576 1.00 55.31 129 LEU A N 1
ATOM 972 C CA . LEU A 1 129 ? 18.638 35.057 -0.769 1.00 55.31 129 LEU A CA 1
ATOM 973 C C . LEU A 1 129 ? 19.428 35.989 0.170 1.00 55.31 129 LEU A C 1
ATOM 975 O O . LEU A 1 129 ? 19.556 37.171 -0.139 1.00 55.31 129 LEU A O 1
ATOM 979 N N . GLU A 1 130 ? 20.010 35.490 1.268 1.00 55.69 130 GLU A N 1
ATOM 980 C CA . GLU A 1 130 ? 20.858 36.314 2.152 1.00 55.69 130 GLU A CA 1
ATOM 981 C C . GLU A 1 130 ? 22.326 36.381 1.708 1.00 55.69 130 GLU A C 1
ATOM 983 O O . GLU A 1 130 ? 22.998 37.376 1.974 1.00 55.69 130 GLU A O 1
ATOM 988 N N . ALA A 1 131 ? 22.822 35.411 0.933 1.00 56.69 131 ALA A N 1
ATOM 989 C CA . ALA A 1 131 ? 24.209 35.427 0.450 1.00 56.69 131 ALA A CA 1
ATOM 990 C C . ALA A 1 131 ? 24.470 36.433 -0.696 1.00 56.69 131 ALA A C 1
ATOM 992 O O . ALA A 1 131 ? 25.618 36.636 -1.088 1.00 56.69 131 ALA A O 1
ATOM 993 N N . ARG A 1 132 ? 23.427 37.085 -1.237 1.00 54.59 132 ARG A N 1
ATOM 994 C CA . ARG A 1 132 ? 23.547 38.145 -2.260 1.00 54.59 132 ARG A CA 1
ATOM 995 C C . ARG A 1 132 ? 23.293 39.565 -1.746 1.00 54.59 132 ARG A C 1
ATOM 997 O O . ARG A 1 132 ? 23.464 40.507 -2.517 1.00 54.59 132 ARG A O 1
ATOM 1004 N N . SER A 1 133 ? 22.988 39.744 -0.461 1.00 56.50 133 SER A N 1
ATOM 1005 C CA . SER A 1 133 ? 22.909 41.066 0.184 1.00 56.50 133 SER A CA 1
ATOM 1006 C C . SER A 1 133 ? 24.267 41.515 0.733 1.00 56.50 133 SER A C 1
ATOM 1008 O O . SER A 1 133 ? 24.372 42.032 1.842 1.00 56.50 133 SER A O 1
ATOM 1010 N N . GLY A 1 134 ? 25.328 41.325 -0.055 1.00 64.50 134 GLY A N 1
ATOM 1011 C CA . GLY A 1 134 ? 26.567 42.067 0.153 1.00 64.50 134 GLY A CA 1
ATOM 1012 C C . GLY A 1 134 ? 26.334 43.557 -0.154 1.00 64.50 134 GLY A C 1
ATOM 1013 O O . GLY A 1 134 ? 25.557 43.875 -1.061 1.00 64.50 134 GLY A O 1
ATOM 1014 N N . PRO A 1 135 ? 26.970 44.486 0.579 1.00 59.78 135 PRO A N 1
ATOM 1015 C CA . PRO A 1 135 ? 26.842 45.918 0.327 1.00 59.78 135 PRO A CA 1
ATOM 1016 C C . PRO A 1 135 ? 27.323 46.233 -1.093 1.00 59.78 135 PRO A C 1
ATOM 1018 O O . PRO A 1 135 ? 28.476 45.980 -1.430 1.00 59.78 135 PRO A O 1
ATOM 1021 N N . ARG A 1 136 ? 26.435 46.773 -1.937 1.00 56.50 136 ARG A N 1
ATOM 1022 C CA . ARG A 1 136 ? 26.797 47.289 -3.265 1.00 56.50 136 ARG A CA 1
ATOM 1023 C C . ARG A 1 136 ? 27.710 48.509 -3.090 1.00 56.50 136 ARG A C 1
ATOM 1025 O O . ARG A 1 136 ? 27.243 49.501 -2.528 1.00 56.50 136 ARG A O 1
ATOM 1032 N N . PRO A 1 137 ? 28.957 48.495 -3.589 1.00 54.81 137 PRO A N 1
ATOM 1033 C CA . PRO A 1 137 ? 29.712 49.722 -3.781 1.00 54.81 137 PRO A CA 1
ATOM 1034 C C . PRO A 1 137 ? 29.008 50.544 -4.866 1.00 54.81 137 PRO A C 1
ATOM 1036 O O . PRO A 1 137 ? 28.718 50.044 -5.954 1.00 54.81 137 PRO A O 1
ATOM 1039 N N . LEU A 1 138 ? 28.676 51.792 -4.544 1.00 58.56 138 LEU A N 1
ATOM 1040 C CA . LEU A 1 138 ? 28.249 52.798 -5.511 1.00 58.56 138 LEU A CA 1
ATOM 1041 C C . LEU A 1 138 ? 29.445 53.133 -6.408 1.00 58.56 138 LEU A C 1
ATOM 1043 O O . LEU A 1 138 ? 30.259 53.973 -6.039 1.00 58.56 138 LEU A O 1
ATOM 1047 N N . GLU A 1 139 ? 29.548 52.505 -7.576 1.00 52.91 139 GLU A N 1
ATOM 1048 C CA . GLU A 1 139 ? 30.436 52.977 -8.639 1.00 52.91 139 GLU A CA 1
ATOM 1049 C C . GLU A 1 139 ? 29.657 53.291 -9.913 1.00 52.91 139 GLU A C 1
ATOM 1051 O O . GLU A 1 139 ? 28.708 52.612 -10.311 1.00 52.91 139 GLU A O 1
ATOM 1056 N N . ALA A 1 140 ? 30.035 54.435 -10.465 1.00 49.97 140 ALA A N 1
ATOM 1057 C CA . ALA A 1 140 ? 29.318 55.221 -11.438 1.00 49.97 140 ALA A CA 1
ATOM 1058 C C . ALA A 1 140 ? 29.341 54.614 -12.846 1.00 49.97 140 ALA A C 1
ATOM 1060 O O . ALA A 1 140 ? 30.300 53.973 -13.269 1.00 49.97 140 ALA A O 1
ATOM 1061 N N . LEU A 1 141 ? 28.282 54.911 -13.600 1.00 52.75 141 LEU A N 1
ATOM 1062 C CA . LEU A 1 141 ? 28.242 54.794 -15.059 1.00 52.75 141 LEU A CA 1
ATOM 1063 C C . LEU A 1 141 ? 29.345 55.669 -15.689 1.00 52.75 141 LEU A C 1
ATOM 1065 O O . LEU A 1 141 ? 29.604 56.766 -15.187 1.00 52.75 141 LEU A O 1
ATOM 1069 N N . PRO A 1 142 ? 29.929 55.252 -16.829 1.00 56.12 142 PRO A N 1
ATOM 1070 C CA . PRO A 1 142 ? 29.458 55.841 -18.085 1.00 56.12 142 PRO A CA 1
ATOM 1071 C C . PRO A 1 142 ? 29.417 54.884 -19.296 1.00 56.12 142 PRO A C 1
ATOM 1073 O O . PRO A 1 142 ? 29.793 53.719 -19.256 1.00 56.12 142 PRO A O 1
ATOM 1076 N N . HIS A 1 143 ? 28.860 55.437 -20.370 1.00 56.00 143 HIS A N 1
ATOM 1077 C CA . HIS A 1 143 ? 28.339 54.852 -21.605 1.00 56.00 143 HIS A CA 1
ATOM 1078 C C . HIS A 1 143 ? 29.361 5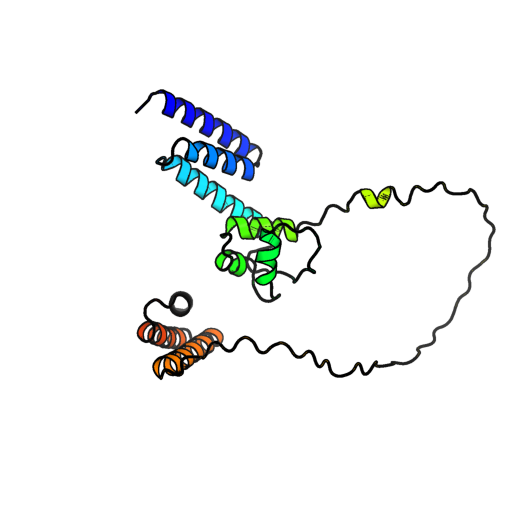4.188 -22.551 1.00 56.00 143 HIS A C 1
ATOM 1080 O O . HIS A 1 143 ? 30.476 54.681 -22.693 1.00 56.00 143 HIS A O 1
ATOM 1086 N N . SER A 1 144 ? 28.919 53.193 -23.339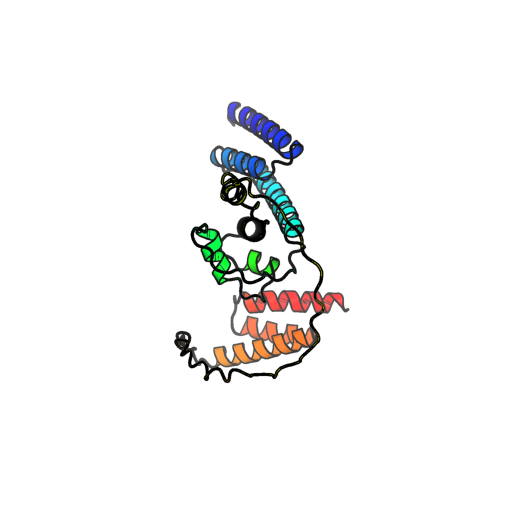 1.00 45.94 144 SER A N 1
ATOM 1087 C CA . SER A 1 144 ? 29.228 53.079 -24.785 1.00 45.94 144 SER A CA 1
ATOM 1088 C C . SER A 1 14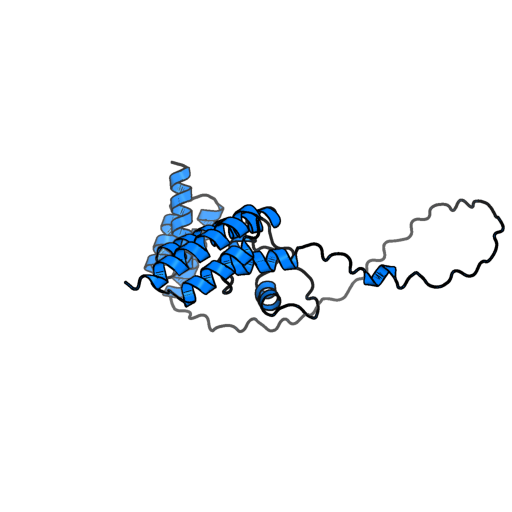4 ? 28.526 51.891 -25.457 1.00 45.94 144 SER A C 1
ATOM 1090 O O . SER A 1 144 ? 28.845 50.745 -25.176 1.00 45.94 144 SER A O 1
ATOM 1092 N N . SER A 1 145 ? 27.583 52.235 -26.339 1.00 49.19 145 SER A N 1
ATOM 1093 C CA . SER A 1 145 ? 27.298 51.746 -27.703 1.00 49.19 145 SER A CA 1
ATOM 1094 C C . SER A 1 145 ? 27.386 50.262 -28.135 1.00 49.19 145 SER A C 1
ATOM 1096 O O . SER A 1 145 ? 28.168 49.474 -27.614 1.00 49.19 145 SER A O 1
ATOM 1098 N N . PRO A 1 146 ? 26.594 49.890 -29.169 1.00 66.50 146 PRO A N 1
ATOM 1099 C CA . PRO A 1 146 ? 26.348 48.512 -29.577 1.00 66.50 146 PRO A CA 1
ATOM 1100 C C . PRO A 1 146 ? 27.408 48.003 -30.560 1.00 66.50 146 PRO A C 1
ATOM 1102 O O . PRO A 1 146 ? 27.867 48.740 -31.433 1.00 66.50 146 PRO A O 1
ATOM 1105 N N . ARG A 1 147 ? 27.739 46.711 -30.478 1.00 47.50 147 ARG A N 1
ATOM 1106 C CA . ARG A 1 147 ? 28.533 46.022 -31.498 1.00 47.50 147 ARG A CA 1
ATOM 1107 C C . ARG A 1 147 ? 27.861 44.709 -31.884 1.00 47.50 147 ARG A C 1
ATOM 1109 O O . ARG A 1 147 ? 27.706 43.805 -31.073 1.00 47.50 147 ARG A O 1
ATOM 1116 N N . VAL A 1 148 ? 27.437 44.676 -33.142 1.00 53.34 148 VAL A N 1
ATOM 1117 C CA . VAL A 1 148 ? 26.995 43.497 -33.885 1.00 53.34 148 VAL A CA 1
ATOM 1118 C C . VAL A 1 148 ? 28.219 42.612 -34.098 1.00 53.34 148 VAL A C 1
ATOM 1120 O O . VAL A 1 148 ? 29.185 43.078 -34.702 1.00 53.34 148 VAL A O 1
ATOM 1123 N N . GLU A 1 149 ? 28.186 41.359 -33.640 1.00 50.25 149 GLU A N 1
ATOM 1124 C CA . GLU A 1 149 ? 29.123 40.339 -34.114 1.00 50.25 149 GLU A CA 1
ATOM 1125 C C . GLU A 1 149 ? 28.403 39.170 -34.786 1.00 50.25 149 GLU A C 1
ATOM 1127 O O . GLU A 1 149 ? 27.461 38.561 -34.283 1.00 50.25 149 GLU A O 1
ATOM 1132 N N . VAL A 1 150 ? 28.869 38.985 -36.015 1.00 52.06 150 VAL A N 1
ATOM 1133 C CA . VAL A 1 150 ? 28.513 38.050 -37.065 1.00 52.06 150 VAL A CA 1
ATOM 1134 C C . VAL A 1 150 ? 28.822 36.604 -36.664 1.00 52.06 150 VAL A C 1
ATOM 1136 O O . VAL A 1 150 ? 29.849 36.296 -36.069 1.00 52.06 150 VAL A O 1
ATOM 1139 N N . VAL A 1 151 ? 27.903 35.738 -37.084 1.00 56.44 151 VAL A N 1
ATOM 1140 C CA . VAL A 1 151 ? 27.977 34.281 -37.253 1.00 56.44 151 VAL A CA 1
ATOM 1141 C C . VAL A 1 151 ? 29.369 33.751 -37.623 1.00 56.44 151 VAL A C 1
ATOM 1143 O O . VAL A 1 151 ? 29.935 34.154 -38.633 1.00 56.44 151 VAL A O 1
ATOM 1146 N N . THR A 1 152 ? 29.824 32.710 -36.922 1.00 56.91 152 THR A N 1
ATOM 1147 C CA . THR A 1 152 ? 30.617 31.620 -37.523 1.00 56.91 152 THR A CA 1
ATOM 1148 C C . THR A 1 152 ? 30.209 30.271 -36.906 1.00 56.91 152 THR A C 1
ATOM 1150 O O . THR A 1 152 ? 30.098 30.177 -35.684 1.00 56.91 152 THR A O 1
ATOM 1153 N N . PRO A 1 153 ? 29.941 29.232 -37.722 1.00 57.59 153 PRO A N 1
ATOM 1154 C CA . PRO A 1 153 ? 29.727 27.867 -37.258 1.00 57.59 153 PRO A CA 1
ATOM 1155 C C . PRO A 1 153 ? 31.066 27.116 -37.249 1.00 57.59 153 PRO A C 1
ATOM 1157 O O . PRO A 1 153 ? 31.686 26.950 -38.297 1.00 57.59 153 PRO A O 1
A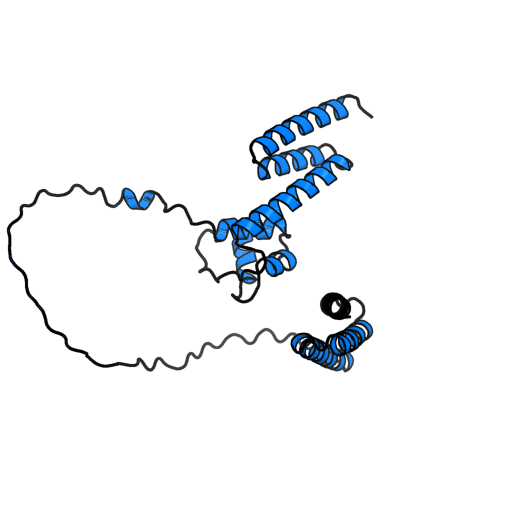TOM 1160 N N . SER A 1 154 ? 31.504 26.650 -36.079 1.00 51.78 154 SER A N 1
ATOM 1161 C CA . SER A 1 154 ? 32.685 25.790 -35.942 1.00 51.78 154 SER A CA 1
ATOM 1162 C C . SER A 1 154 ? 32.294 24.438 -35.356 1.00 51.78 154 SER A C 1
ATOM 1164 O O . SER A 1 154 ? 31.947 24.323 -34.184 1.00 51.78 154 SER A O 1
ATOM 1166 N N . GLU A 1 155 ? 32.309 23.457 -36.256 1.00 43.97 155 GLU A N 1
ATOM 1167 C CA . GLU A 1 155 ? 32.870 22.110 -36.105 1.00 43.97 155 GLU A CA 1
ATOM 1168 C C . GLU A 1 155 ? 32.650 21.375 -34.775 1.00 43.97 155 GLU A C 1
ATOM 1170 O O . GLU A 1 155 ? 33.439 21.420 -33.833 1.00 43.97 155 GLU A O 1
ATOM 1175 N N . GLU A 1 156 ? 31.569 20.595 -34.787 1.00 51.09 156 GLU A N 1
ATOM 1176 C CA . GLU A 1 156 ? 31.567 19.147 -34.549 1.00 51.09 156 GLU A CA 1
ATOM 1177 C C . GLU A 1 156 ? 32.937 18.548 -34.180 1.00 51.09 156 GLU A C 1
ATOM 1179 O O . GLU A 1 156 ? 33.704 18.083 -35.018 1.00 51.09 156 GLU A O 1
ATOM 1184 N N . SER A 1 157 ? 33.228 18.535 -32.883 1.00 44.47 157 SER A N 1
ATOM 1185 C CA . SER A 1 157 ? 34.273 17.704 -32.294 1.00 44.47 157 SER A CA 1
ATOM 1186 C C . SER A 1 157 ? 33.579 16.655 -31.433 1.00 44.47 157 SER A C 1
ATOM 1188 O O . SER A 1 157 ? 33.139 16.926 -30.319 1.00 44.47 157 SER A O 1
ATOM 1190 N N . VAL A 1 158 ? 33.429 15.457 -31.992 1.00 63.84 158 VAL A N 1
ATOM 1191 C CA . VAL A 1 158 ? 33.011 14.243 -31.284 1.00 63.84 158 VAL A CA 1
ATOM 1192 C C . VAL A 1 158 ? 34.117 13.823 -30.308 1.00 63.84 158 VAL A C 1
ATOM 1194 O O . VAL A 1 158 ? 35.197 13.439 -30.758 1.00 63.84 158 VAL A O 1
ATOM 1197 N N . PRO A 1 159 ? 33.895 13.835 -28.979 1.00 49.50 159 PRO A N 1
ATOM 1198 C CA . PRO A 1 159 ? 34.772 13.118 -28.075 1.00 49.50 159 PRO A CA 1
ATOM 1199 C C . PRO A 1 159 ? 34.437 11.627 -28.161 1.00 49.50 159 PRO A C 1
ATOM 1201 O O . PRO A 1 159 ? 33.460 11.147 -27.581 1.00 49.50 159 PRO A O 1
ATOM 1204 N N . GLU A 1 160 ? 35.289 10.894 -28.876 1.00 51.97 160 GLU A N 1
ATOM 1205 C CA . GLU A 1 160 ? 35.475 9.447 -28.769 1.00 51.97 160 GLU A CA 1
ATOM 1206 C C . GLU A 1 160 ? 35.878 9.106 -27.324 1.00 51.97 160 GLU A C 1
ATOM 1208 O O . GLU A 1 160 ? 37.044 8.924 -26.977 1.00 51.97 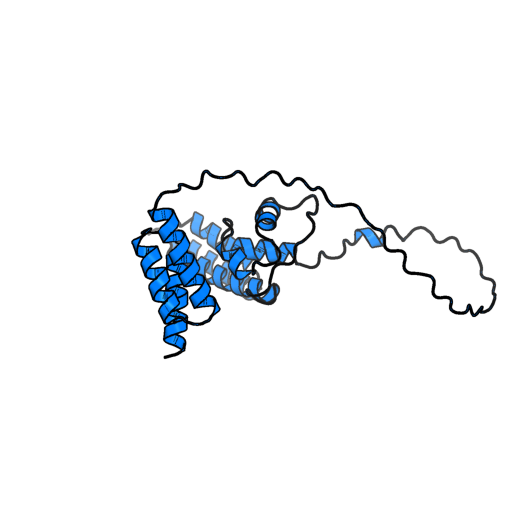160 GLU A O 1
ATOM 1213 N N . THR A 1 161 ? 34.891 9.088 -26.429 1.00 45.28 161 THR A N 1
ATOM 1214 C CA . THR A 1 161 ? 35.090 8.697 -25.037 1.00 45.28 161 THR A CA 1
ATOM 1215 C C . THR A 1 161 ? 35.044 7.182 -24.987 1.00 45.28 161 THR A C 1
ATOM 1217 O O . THR A 1 161 ? 33.983 6.563 -24.931 1.00 45.28 161 THR A O 1
ATOM 1220 N N . ALA A 1 162 ? 36.243 6.619 -25.104 1.00 47.34 162 ALA A N 1
ATOM 1221 C CA . ALA A 1 162 ? 36.712 5.403 -24.463 1.00 47.34 162 ALA A CA 1
ATOM 1222 C C . ALA A 1 162 ? 35.612 4.526 -23.843 1.00 47.34 162 ALA A C 1
ATOM 1224 O O . ALA A 1 162 ? 35.026 4.843 -22.807 1.00 47.34 162 ALA A O 1
ATOM 1225 N N . ARG A 1 163 ? 35.420 3.372 -24.490 1.00 50.38 163 ARG A N 1
ATOM 1226 C CA . ARG A 1 163 ? 34.811 2.143 -23.974 1.00 50.38 163 ARG A CA 1
ATOM 1227 C C . ARG A 1 163 ? 34.793 2.104 -22.446 1.00 50.38 163 ARG A C 1
ATOM 1229 O O . ARG A 1 163 ? 35.798 1.825 -21.796 1.00 50.38 163 ARG A O 1
ATOM 1236 N N . SER A 1 164 ? 33.600 2.353 -21.917 1.00 44.19 164 SER A N 1
ATOM 1237 C CA . SER A 1 164 ? 33.216 2.155 -20.529 1.00 44.19 164 SER A CA 1
ATOM 1238 C C . SER A 1 164 ? 33.358 0.673 -20.176 1.00 44.19 164 SER A C 1
ATOM 1240 O O . SER A 1 164 ? 32.434 -0.124 -20.315 1.00 44.19 164 SER A O 1
ATOM 1242 N N . GLY A 1 165 ? 34.559 0.293 -19.747 1.00 45.94 165 GLY A N 1
ATOM 1243 C CA . GLY A 1 165 ? 34.831 -0.941 -19.025 1.00 45.94 165 GLY A CA 1
ATOM 1244 C C . GLY A 1 165 ? 34.365 -0.807 -17.581 1.00 45.94 165 GLY A C 1
ATOM 1245 O O . GLY A 1 165 ? 35.170 -0.910 -16.661 1.00 45.94 165 GLY A O 1
ATOM 1246 N N . SER A 1 166 ? 33.074 -0.545 -17.366 1.00 40.94 166 SER A N 1
ATOM 1247 C CA . SER A 1 166 ? 32.478 -0.734 -16.049 1.00 40.94 166 SER A CA 1
ATOM 1248 C C . SER A 1 166 ? 32.213 -2.226 -15.898 1.00 40.94 166 SER A C 1
ATOM 1250 O O . SER A 1 166 ? 31.170 -2.750 -16.283 1.00 40.94 166 SER A O 1
ATOM 1252 N N . SER A 1 167 ? 33.239 -2.920 -15.407 1.00 44.41 167 SER A N 1
ATOM 1253 C CA . SER A 1 167 ? 33.151 -4.250 -14.815 1.00 44.41 167 SER A CA 1
ATOM 1254 C C . SER A 1 167 ? 32.169 -4.179 -13.642 1.00 44.41 167 SER A C 1
ATOM 1256 O O . SER A 1 167 ? 32.565 -4.065 -12.481 1.00 44.41 167 SER A O 1
ATOM 1258 N N . LEU A 1 168 ? 30.873 -4.209 -13.954 1.00 45.25 168 LEU A N 1
ATOM 1259 C CA . LEU A 1 168 ? 29.842 -4.541 -12.988 1.00 45.25 168 LEU A CA 1
ATOM 1260 C C . LEU A 1 168 ? 30.243 -5.884 -12.365 1.00 45.25 168 LEU A C 1
ATOM 1262 O O . LEU A 1 168 ? 30.533 -6.824 -13.114 1.00 45.25 168 LEU A O 1
ATOM 1266 N N . PRO A 1 169 ? 30.296 -5.997 -11.026 1.00 50.38 169 PRO A N 1
ATOM 1267 C CA . PRO A 1 169 ? 30.430 -7.302 -10.407 1.00 50.38 169 PRO A CA 1
ATOM 1268 C C . PRO A 1 169 ? 29.285 -8.165 -10.952 1.00 50.38 169 PRO A C 1
ATOM 1270 O O . PRO A 1 169 ? 28.140 -7.696 -10.957 1.00 50.38 169 PRO A O 1
ATOM 1273 N N . PRO A 1 170 ? 29.567 -9.374 -11.473 1.00 46.41 170 PRO A N 1
ATOM 1274 C CA . PRO A 1 170 ? 28.514 -10.246 -11.962 1.00 46.41 170 PRO A CA 1
ATOM 1275 C C . PRO A 1 170 ? 27.478 -10.378 -10.840 1.00 46.41 170 PRO A C 1
ATOM 1277 O O . PRO A 1 170 ? 27.882 -10.603 -9.690 1.00 46.41 170 PRO A O 1
ATOM 1280 N N . PRO A 1 171 ? 26.173 -10.178 -11.120 1.00 52.16 171 PRO A N 1
ATOM 1281 C CA . PRO A 1 171 ? 25.146 -10.387 -10.114 1.00 52.16 171 PRO A CA 1
ATOM 1282 C C . PRO A 1 171 ? 25.397 -11.773 -9.546 1.00 52.16 171 PRO A C 1
ATOM 1284 O O . PRO A 1 171 ? 25.535 -12.724 -10.321 1.00 52.16 171 PRO A O 1
ATOM 1287 N N . ALA A 1 172 ? 25.575 -11.840 -8.221 1.00 42.41 172 ALA A N 1
ATOM 1288 C CA . ALA A 1 172 ? 25.864 -13.068 -7.503 1.00 42.41 172 ALA A CA 1
ATOM 1289 C C . ALA A 1 172 ? 24.941 -14.138 -8.071 1.00 42.41 172 ALA A C 1
ATOM 1291 O O . ALA A 1 172 ? 23.724 -14.067 -7.893 1.00 42.41 172 ALA A O 1
ATOM 1292 N N . SER A 1 173 ? 25.528 -15.032 -8.870 1.00 46.00 173 SER A N 1
ATOM 1293 C CA . SER A 1 173 ? 24.805 -16.070 -9.577 1.00 46.00 173 SER A CA 1
ATOM 1294 C C . SER A 1 173 ? 24.337 -17.010 -8.491 1.00 46.00 173 SER A C 1
ATOM 1296 O O . SER A 1 173 ? 25.056 -17.912 -8.063 1.00 46.00 173 SER A O 1
ATOM 1298 N N . THR A 1 174 ? 23.157 -16.706 -7.955 1.00 53.34 174 THR A N 1
ATOM 1299 C CA . THR A 1 174 ? 22.354 -17.655 -7.211 1.00 53.34 174 THR A CA 1
ATOM 1300 C C . THR A 1 174 ? 22.326 -18.869 -8.111 1.00 53.34 174 THR A C 1
ATOM 1302 O O . THR A 1 174 ? 21.918 -18.766 -9.265 1.00 53.34 174 THR A O 1
ATOM 1305 N N . LYS A 1 175 ? 22.958 -19.953 -7.650 1.00 55.03 175 LYS A N 1
ATOM 1306 C CA . LYS A 1 175 ? 23.069 -21.200 -8.398 1.00 55.03 175 LYS A CA 1
ATOM 1307 C C . LYS A 1 175 ? 21.648 -21.563 -8.774 1.00 55.03 175 LYS A C 1
ATOM 1309 O O . LYS A 1 175 ? 20.854 -21.903 -7.904 1.00 55.03 175 LYS A O 1
ATOM 1314 N N . VAL A 1 176 ? 21.306 -21.308 -10.028 1.00 63.59 176 VAL A N 1
ATOM 1315 C CA . VAL A 1 176 ? 19.958 -21.503 -10.514 1.00 63.59 176 VAL A CA 1
ATOM 1316 C C . VAL A 1 176 ? 19.783 -23.002 -10.482 1.00 63.59 176 VAL A C 1
ATOM 1318 O O . VAL A 1 176 ? 20.489 -23.705 -11.195 1.00 63.59 176 VAL A O 1
ATOM 1321 N N . ASP A 1 177 ? 18.937 -23.487 -9.580 1.00 69.88 177 ASP A N 1
ATOM 1322 C CA . ASP A 1 177 ? 18.649 -24.908 -9.497 1.00 69.88 177 ASP A CA 1
ATOM 1323 C C . ASP A 1 177 ? 18.133 -25.358 -10.868 1.00 69.88 177 ASP A C 1
ATOM 1325 O O . ASP A 1 177 ? 17.008 -25.043 -11.267 1.00 69.88 177 ASP A O 1
ATOM 1329 N N . ASP A 1 178 ? 18.971 -26.085 -11.608 1.00 84.00 178 ASP A N 1
ATOM 1330 C CA . ASP A 1 178 ? 18.665 -26.660 -12.921 1.00 84.00 178 ASP A CA 1
ATOM 1331 C C . ASP A 1 178 ? 17.766 -27.898 -12.788 1.00 84.00 178 ASP A C 1
ATOM 1333 O O . ASP A 1 178 ? 17.879 -28.874 -13.527 1.00 84.00 178 ASP A O 1
ATOM 1337 N N . SER A 1 179 ? 16.842 -27.865 -11.825 1.00 92.75 179 SER A N 1
ATOM 1338 C CA . SER A 1 179 ? 15.777 -28.851 -11.749 1.00 92.75 179 SER A CA 1
ATOM 1339 C C . SER A 1 179 ? 14.952 -28.776 -13.041 1.00 92.75 179 SER A C 1
ATOM 1341 O O . SER A 1 179 ? 14.614 -27.670 -13.490 1.00 92.75 179 SER A O 1
ATOM 1343 N N . PRO A 1 180 ? 14.573 -29.919 -13.640 1.00 93.81 180 PRO A N 1
ATOM 1344 C CA . PRO A 1 180 ? 13.701 -29.937 -14.812 1.00 93.81 180 PRO A CA 1
ATOM 1345 C C . PRO A 1 180 ? 12.387 -29.177 -14.563 1.00 93.81 180 PRO A C 1
ATOM 1347 O O . PRO A 1 180 ? 11.883 -28.510 -15.466 1.00 93.81 180 PRO A O 1
ATOM 1350 N N . GLU A 1 181 ? 11.885 -29.173 -13.324 1.00 93.62 181 GLU A N 1
ATOM 1351 C CA . GLU A 1 181 ? 10.710 -28.391 -12.918 1.00 93.62 181 GLU A CA 1
ATOM 1352 C C . GLU A 1 181 ? 10.957 -26.881 -13.017 1.00 93.62 181 GLU A C 1
ATOM 1354 O O . GLU A 1 181 ? 10.096 -26.131 -13.471 1.00 93.62 181 GLU A O 1
ATOM 1359 N N . ALA A 1 182 ? 12.151 -26.413 -12.643 1.00 91.94 182 ALA A N 1
ATOM 1360 C CA . ALA A 1 182 ? 12.519 -25.005 -12.747 1.00 91.94 182 ALA A CA 1
ATOM 1361 C C . ALA A 1 182 ? 12.669 -24.557 -14.208 1.00 91.94 182 ALA A C 1
ATOM 1363 O O . ALA A 1 182 ? 12.397 -23.399 -14.532 1.00 91.94 182 ALA A O 1
ATOM 1364 N N . ILE A 1 183 ? 13.103 -25.451 -15.099 1.00 94.88 183 ILE A N 1
ATOM 1365 C CA . ILE A 1 183 ? 13.178 -25.190 -16.543 1.00 94.88 183 ILE A CA 1
ATOM 1366 C C . ILE A 1 183 ? 11.765 -25.130 -17.137 1.00 94.88 183 ILE A C 1
ATOM 1368 O O . ILE A 1 183 ? 11.432 -24.158 -17.818 1.00 94.88 183 ILE A O 1
ATOM 1372 N N . ALA A 1 184 ? 10.914 -26.114 -16.825 1.00 96.06 184 ALA A N 1
ATOM 1373 C CA . ALA A 1 184 ? 9.522 -26.150 -17.269 1.00 96.06 184 ALA A CA 1
ATOM 1374 C C . ALA A 1 184 ? 8.742 -24.921 -16.783 1.00 96.06 184 ALA A C 1
ATOM 1376 O O . ALA A 1 184 ? 8.050 -24.280 -17.573 1.00 96.06 184 ALA A O 1
ATOM 1377 N N . TYR A 1 185 ? 8.931 -24.536 -15.517 1.00 96.38 185 TYR A N 1
ATOM 1378 C CA . TYR A 1 185 ? 8.310 -23.354 -14.928 1.00 96.38 185 TYR A CA 1
ATOM 1379 C C . TYR A 1 185 ? 8.725 -22.078 -15.663 1.00 96.38 185 TYR A C 1
ATOM 1381 O O . TYR A 1 185 ? 7.868 -21.295 -16.064 1.00 96.38 185 TYR A O 1
ATOM 1389 N N . ARG A 1 186 ? 10.031 -21.880 -15.896 1.00 95.19 186 ARG A N 1
ATOM 1390 C CA . ARG A 1 186 ? 10.547 -20.713 -16.632 1.00 95.19 186 ARG A CA 1
ATOM 1391 C C . ARG A 1 186 ? 9.993 -20.649 -18.056 1.00 95.19 186 ARG A C 1
ATOM 1393 O O . ARG A 1 186 ? 9.607 -19.574 -18.509 1.00 95.19 186 ARG A O 1
ATOM 1400 N N . ALA A 1 187 ? 9.916 -21.788 -18.741 1.00 96.88 187 ALA A N 1
ATOM 1401 C CA . ALA A 1 187 ? 9.352 -21.866 -20.083 1.00 96.88 187 ALA A CA 1
ATOM 1402 C C . ALA A 1 187 ? 7.850 -21.532 -20.099 1.00 96.88 187 ALA A C 1
ATOM 1404 O O . ALA A 1 187 ? 7.421 -20.726 -20.924 1.00 96.88 187 ALA A O 1
ATOM 1405 N N . ALA A 1 188 ? 7.061 -22.102 -19.182 1.00 97.62 188 ALA A N 1
ATOM 1406 C CA . ALA A 1 188 ? 5.629 -21.822 -19.054 1.00 97.62 188 ALA A CA 1
ATOM 1407 C C . ALA A 1 188 ? 5.368 -20.351 -18.702 1.00 97.62 188 ALA A C 1
ATOM 1409 O O . ALA A 1 188 ? 4.578 -19.685 -19.369 1.00 97.62 188 ALA A O 1
ATOM 1410 N N . PHE A 1 189 ? 6.119 -19.802 -17.745 1.00 97.62 189 PHE A N 1
ATOM 1411 C CA . PHE A 1 189 ? 5.984 -18.407 -17.326 1.00 97.62 189 PHE A CA 1
ATOM 1412 C C . PHE A 1 189 ? 6.331 -17.439 -18.466 1.00 97.62 189 PHE A C 1
ATOM 1414 O O . PHE A 1 189 ? 5.627 -16.451 -18.695 1.00 97.62 189 PHE A O 1
ATOM 1421 N N . GLY A 1 190 ? 7.379 -17.751 -19.238 1.00 96.44 190 GLY A N 1
ATOM 1422 C CA . GLY A 1 190 ? 7.743 -17.017 -20.449 1.00 96.44 190 GLY A CA 1
ATOM 1423 C C . GLY A 1 190 ? 6.649 -17.062 -21.520 1.00 96.44 190 GLY A C 1
ATOM 1424 O O . GLY A 1 190 ? 6.292 -16.016 -22.065 1.00 96.44 190 GLY A O 1
ATOM 1425 N N . ARG A 1 191 ? 6.057 -18.241 -21.779 1.00 98.25 191 ARG A N 1
ATOM 1426 C CA . ARG A 1 191 ? 4.914 -18.385 -22.702 1.00 98.25 191 ARG A CA 1
ATOM 1427 C C . ARG A 1 191 ? 3.710 -17.561 -22.247 1.00 98.25 191 ARG A C 1
ATOM 1429 O O . ARG A 1 191 ? 3.152 -16.831 -23.063 1.00 98.25 191 ARG A O 1
ATOM 1436 N N . GLY A 1 192 ? 3.349 -17.634 -20.965 1.00 98.00 192 GLY A N 1
ATOM 1437 C CA . GLY A 1 192 ? 2.227 -16.881 -20.398 1.00 98.00 192 GLY A CA 1
ATOM 1438 C C . GLY A 1 192 ? 2.425 -15.375 -20.517 1.00 98.00 192 GLY A C 1
ATOM 1439 O O . GLY A 1 192 ? 1.533 -14.666 -20.978 1.00 98.00 192 GLY A O 1
ATOM 1440 N N . THR A 1 193 ? 3.631 -14.891 -20.211 1.00 96.81 193 THR A N 1
ATOM 1441 C CA . THR A 1 193 ? 3.979 -13.467 -20.333 1.00 96.81 193 THR A CA 1
ATOM 1442 C C . THR A 1 193 ? 3.921 -12.996 -21.788 1.00 96.81 193 THR A C 1
ATOM 1444 O O . THR A 1 193 ? 3.327 -11.958 -22.077 1.00 96.81 193 THR A O 1
ATOM 1447 N N . ALA A 1 194 ? 4.476 -13.772 -22.725 1.00 96.81 194 ALA A N 1
ATOM 1448 C CA . ALA A 1 194 ? 4.441 -13.446 -24.150 1.00 96.81 194 ALA A CA 1
ATOM 1449 C C . ALA A 1 194 ? 3.006 -13.420 -24.705 1.00 96.81 194 ALA A C 1
ATOM 1451 O O . ALA A 1 194 ? 2.641 -12.490 -25.425 1.00 96.81 194 ALA A O 1
ATOM 1452 N N . ALA A 1 195 ? 2.176 -14.403 -24.343 1.00 98.12 195 ALA A N 1
ATOM 1453 C CA . ALA A 1 195 ? 0.765 -14.444 -24.719 1.00 98.12 195 ALA A CA 1
ATOM 1454 C C . ALA A 1 195 ? -0.017 -13.254 -24.139 1.00 98.12 195 ALA A C 1
ATOM 1456 O O . ALA A 1 195 ? -0.797 -12.625 -24.855 1.00 98.12 195 ALA A O 1
ATOM 1457 N N . PHE A 1 196 ? 0.243 -12.897 -22.878 1.00 97.75 196 PHE A N 1
ATOM 1458 C CA . PHE A 1 196 ? -0.384 -11.758 -22.211 1.00 97.75 196 PHE A CA 1
ATOM 1459 C C . PHE A 1 196 ? -0.049 -10.430 -22.908 1.00 97.75 196 PHE A C 1
ATOM 1461 O O . PHE A 1 196 ? -0.955 -9.662 -23.224 1.00 97.75 196 PHE A O 1
ATOM 1468 N N . ILE A 1 197 ? 1.229 -10.185 -23.229 1.00 96.19 197 ILE A N 1
ATOM 1469 C CA . ILE A 1 197 ? 1.676 -8.980 -23.959 1.00 96.19 197 ILE A CA 1
ATOM 1470 C C . ILE A 1 197 ? 1.026 -8.898 -25.347 1.00 96.19 197 ILE A C 1
ATOM 1472 O O . ILE A 1 197 ? 0.627 -7.823 -25.790 1.00 96.19 197 ILE A O 1
ATOM 1476 N N . GLN A 1 198 ? 0.866 -10.039 -26.018 1.00 96.94 198 GLN A N 1
ATOM 1477 C CA . GLN A 1 198 ? 0.189 -10.137 -27.315 1.00 96.94 198 GLN A CA 1
ATOM 1478 C C . GLN A 1 198 ? -1.344 -10.106 -27.204 1.00 96.94 198 GLN A C 1
ATOM 1480 O O . GLN A 1 198 ? -2.033 -10.297 -28.203 1.00 96.94 198 GLN A O 1
ATOM 1485 N N . GLN A 1 199 ? -1.884 -9.877 -26.003 1.00 96.88 199 GLN A N 1
ATOM 1486 C CA . GLN A 1 199 ? -3.315 -9.831 -25.704 1.00 96.88 199 GLN A CA 1
ATOM 1487 C C . GLN A 1 199 ? -4.073 -11.122 -26.061 1.00 96.88 199 GLN A C 1
ATOM 1489 O O . GLN A 1 199 ? -5.292 -11.114 -26.251 1.00 96.88 199 GLN A O 1
ATOM 1494 N N . ARG A 1 200 ? -3.356 -12.248 -26.131 1.00 98.25 200 ARG A N 1
ATOM 1495 C CA . ARG A 1 200 ? -3.911 -13.596 -26.280 1.00 98.25 200 ARG A CA 1
ATOM 1496 C C . ARG A 1 200 ? -4.230 -14.151 -24.893 1.00 98.25 200 ARG A C 1
ATOM 1498 O O . ARG A 1 200 ? -3.542 -15.033 -24.386 1.00 98.25 200 ARG A O 1
ATOM 1505 N N . PHE A 1 201 ? -5.246 -13.584 -24.241 1.00 98.00 201 PHE A N 1
ATOM 1506 C CA . PHE A 1 201 ? -5.497 -13.845 -22.817 1.00 98.00 201 PHE A CA 1
ATOM 1507 C C . PHE A 1 201 ? -5.885 -15.295 -22.503 1.00 98.00 201 PHE A C 1
ATOM 1509 O O . PHE A 1 201 ? -5.493 -15.794 -21.455 1.00 98.00 201 PHE A O 1
ATOM 1516 N N . ALA A 1 202 ? -6.559 -16.006 -23.412 1.00 98.31 202 ALA A N 1
ATOM 1517 C CA . ALA A 1 202 ? -6.859 -17.430 -23.228 1.00 98.31 202 ALA A CA 1
ATOM 1518 C C . ALA A 1 202 ? -5.579 -18.293 -23.161 1.00 98.31 202 ALA A C 1
ATOM 1520 O O . ALA A 1 202 ? -5.421 -19.118 -22.257 1.00 98.31 202 ALA A O 1
ATOM 1521 N N . ASP A 1 203 ? -4.623 -18.038 -24.062 1.00 98.06 203 ASP A N 1
ATOM 1522 C CA . ASP A 1 203 ? -3.315 -18.707 -24.072 1.00 98.06 203 ASP A CA 1
ATOM 1523 C C . ASP A 1 203 ? -2.507 -18.351 -22.813 1.00 98.06 203 ASP A C 1
ATOM 1525 O O . ASP A 1 203 ? -1.847 -19.206 -22.221 1.00 98.06 203 ASP A O 1
ATOM 1529 N N . ALA A 1 204 ? -2.585 -17.088 -22.376 1.00 98.38 204 ALA A N 1
ATOM 1530 C CA . ALA A 1 204 ? -1.915 -16.618 -21.168 1.00 98.38 204 ALA A CA 1
ATOM 1531 C C . ALA A 1 204 ? -2.448 -17.311 -19.904 1.00 98.38 204 ALA A C 1
ATOM 1533 O O . ALA A 1 204 ? -1.651 -17.767 -19.088 1.00 98.38 204 ALA A O 1
ATOM 1534 N N . VAL A 1 205 ? -3.775 -17.426 -19.758 1.00 98.50 205 VAL A N 1
ATOM 1535 C CA . VAL A 1 205 ? -4.413 -18.136 -18.634 1.00 98.50 205 VAL A CA 1
ATOM 1536 C C . VAL A 1 205 ? -3.932 -19.583 -18.582 1.00 98.50 205 VAL A C 1
ATOM 1538 O O . VAL A 1 205 ? -3.460 -20.015 -17.534 1.00 98.50 205 VAL A O 1
ATOM 1541 N N . THR A 1 206 ? -3.950 -20.286 -19.717 1.00 98.56 206 THR A N 1
ATOM 1542 C CA . THR A 1 206 ? -3.500 -21.687 -19.804 1.00 98.56 206 THR A CA 1
ATOM 1543 C C . THR A 1 206 ? -2.047 -21.835 -19.339 1.00 98.56 206 THR A C 1
ATOM 1545 O O . THR A 1 206 ? -1.737 -22.665 -18.489 1.00 98.56 206 THR A O 1
ATOM 1548 N N . ALA A 1 207 ? -1.147 -20.976 -19.827 1.00 98.50 207 ALA A N 1
ATOM 1549 C CA . ALA A 1 207 ? 0.266 -21.030 -19.460 1.00 98.50 207 ALA A CA 1
ATOM 1550 C C . ALA A 1 207 ? 0.533 -20.662 -17.985 1.00 98.50 207 ALA A C 1
ATOM 1552 O O . ALA A 1 207 ? 1.417 -21.244 -17.358 1.00 98.50 207 ALA A O 1
ATOM 1553 N N . PHE A 1 208 ? -0.220 -19.723 -17.399 1.00 98.38 208 PHE A N 1
ATOM 1554 C CA . PHE A 1 208 ? -0.076 -19.394 -15.974 1.00 98.38 208 PHE A CA 1
ATOM 1555 C C . PHE A 1 208 ? -0.701 -20.449 -15.047 1.00 98.38 208 PHE A C 1
ATOM 1557 O O . PHE A 1 208 ? -0.221 -20.629 -13.927 1.00 98.38 208 PHE A O 1
ATOM 1564 N N . GLU A 1 209 ? -1.712 -21.194 -15.497 1.00 98.31 209 GLU A N 1
ATOM 1565 C CA . GLU A 1 209 ? -2.215 -22.370 -14.774 1.00 98.31 209 GLU A CA 1
ATOM 1566 C C . GLU A 1 209 ? -1.166 -23.487 -14.718 1.00 98.31 209 GLU A C 1
ATOM 1568 O O . GLU A 1 209 ? -0.968 -24.078 -13.655 1.00 98.31 209 GLU A O 1
ATOM 1573 N N . GLU A 1 210 ? -0.420 -23.719 -15.805 1.00 98.12 210 GLU A N 1
ATOM 1574 C CA . GLU A 1 210 ? 0.736 -24.629 -15.796 1.00 98.12 210 GLU A CA 1
ATOM 1575 C C . GLU A 1 210 ? 1.783 -24.187 -14.760 1.00 98.12 210 GLU A C 1
ATOM 1577 O O . GLU A 1 210 ? 2.295 -25.009 -13.998 1.00 98.12 210 GLU A O 1
ATOM 1582 N N . CYS A 1 211 ? 2.073 -22.884 -14.664 1.00 98.00 211 CYS A N 1
ATOM 1583 C CA . CYS A 1 211 ? 2.967 -22.352 -13.631 1.00 98.00 211 CYS A CA 1
ATOM 1584 C C . CYS A 1 211 ? 2.467 -22.657 -12.211 1.00 98.00 211 CYS A C 1
ATOM 1586 O O . CYS A 1 211 ? 3.266 -23.058 -11.363 1.00 98.00 211 CYS A O 1
ATOM 1588 N N . ALA A 1 212 ? 1.164 -22.498 -11.958 1.00 97.25 212 ALA A N 1
ATOM 1589 C CA . ALA A 1 212 ? 0.558 -22.775 -10.657 1.00 97.25 212 ALA A CA 1
ATOM 1590 C C . ALA A 1 212 ? 0.591 -24.271 -10.292 1.00 97.25 212 ALA A C 1
ATOM 1592 O O . ALA A 1 212 ? 0.723 -24.607 -9.115 1.00 97.25 212 ALA A O 1
ATOM 1593 N N . GLN A 1 213 ? 0.518 -25.164 -11.285 1.00 97.62 213 GLN A N 1
ATOM 1594 C CA . GLN A 1 213 ? 0.688 -26.607 -11.087 1.00 97.62 213 GLN A CA 1
ATOM 1595 C C . GLN A 1 213 ? 2.143 -26.976 -10.774 1.00 97.62 213 GLN A C 1
ATOM 1597 O O . GLN A 1 213 ? 2.391 -27.786 -9.885 1.00 97.62 213 GLN A O 1
ATOM 1602 N N . LEU A 1 214 ? 3.105 -26.367 -11.479 1.00 96.94 214 LEU A N 1
ATOM 1603 C CA . LEU A 1 214 ? 4.535 -26.636 -11.295 1.00 96.94 214 LEU A CA 1
ATOM 1604 C C . LEU A 1 214 ? 5.082 -26.072 -9.978 1.00 96.94 214 LEU A C 1
ATOM 1606 O O . LEU A 1 214 ? 5.984 -26.660 -9.386 1.00 96.94 214 LEU A O 1
ATOM 1610 N N . ARG A 1 215 ? 4.572 -24.923 -9.520 1.00 96.12 215 ARG A N 1
ATOM 1611 C CA . ARG A 1 215 ? 4.968 -24.293 -8.251 1.00 96.12 215 ARG A CA 1
ATOM 1612 C C . ARG A 1 215 ? 3.749 -23.776 -7.484 1.00 96.12 215 ARG A C 1
ATOM 1614 O O . ARG A 1 215 ? 3.457 -22.576 -7.522 1.00 96.12 215 ARG A O 1
ATOM 1621 N N . PRO A 1 216 ? 3.053 -24.655 -6.744 1.00 96.69 216 PRO A N 1
ATOM 1622 C CA . PRO A 1 216 ? 1.937 -24.247 -5.903 1.00 96.69 216 PRO A CA 1
ATOM 1623 C C . PRO A 1 216 ? 2.383 -23.205 -4.870 1.00 96.69 216 PRO A C 1
ATOM 1625 O O . PRO A 1 216 ? 3.344 -23.415 -4.132 1.00 96.69 216 PRO A O 1
ATOM 1628 N N . GLY A 1 217 ? 1.680 -22.074 -4.813 1.00 92.62 217 GLY A N 1
ATOM 1629 C CA . GLY A 1 217 ? 1.988 -20.979 -3.888 1.00 92.62 217 GLY A CA 1
ATOM 1630 C C . GLY A 1 217 ? 2.945 -19.913 -4.431 1.00 92.62 217 GLY A C 1
ATOM 1631 O O . GLY A 1 217 ? 3.251 -18.967 -3.700 1.00 92.62 217 GLY A O 1
ATOM 1632 N N . ASP A 1 218 ? 3.384 -20.005 -5.692 1.00 95.75 218 ASP A N 1
ATOM 1633 C CA . ASP A 1 218 ? 4.098 -18.896 -6.325 1.00 95.75 218 ASP A CA 1
ATOM 1634 C C . ASP A 1 218 ? 3.171 -17.686 -6.527 1.00 95.75 218 ASP A C 1
ATOM 1636 O O . ASP A 1 218 ? 2.216 -17.710 -7.307 1.00 95.75 218 ASP A O 1
ATOM 1640 N N . LYS A 1 219 ? 3.461 -16.599 -5.804 1.00 91.75 219 LYS A N 1
ATOM 1641 C CA . LYS A 1 219 ? 2.637 -15.382 -5.826 1.00 91.75 219 LYS A CA 1
ATOM 1642 C C . LYS A 1 219 ? 2.680 -14.676 -7.182 1.00 91.75 219 LYS A C 1
ATOM 1644 O O . LYS A 1 219 ? 1.697 -14.040 -7.552 1.00 91.75 219 LYS A O 1
ATOM 1649 N N . GLY A 1 220 ? 3.799 -14.769 -7.905 1.00 89.50 220 GLY A N 1
ATOM 1650 C CA . GLY A 1 220 ? 3.970 -14.114 -9.201 1.00 89.50 220 GLY A CA 1
ATOM 1651 C C . GLY A 1 220 ? 3.042 -14.707 -10.259 1.00 89.50 220 GLY A C 1
ATOM 1652 O O . GLY A 1 220 ? 2.280 -13.976 -10.893 1.00 89.50 220 GLY A O 1
ATOM 1653 N N . ALA A 1 221 ? 3.056 -16.034 -10.398 1.00 96.25 221 ALA A N 1
ATOM 1654 C CA . ALA A 1 221 ? 2.167 -16.764 -11.296 1.00 96.25 221 ALA A CA 1
ATOM 1655 C C . ALA A 1 221 ? 0.685 -16.529 -10.959 1.00 96.25 221 ALA A C 1
ATOM 1657 O O . ALA A 1 221 ? -0.108 -16.275 -11.864 1.00 96.25 221 ALA A O 1
ATOM 1658 N N . ASP A 1 222 ? 0.311 -16.532 -9.675 1.00 96.88 222 ASP A N 1
ATOM 1659 C CA . ASP A 1 222 ? -1.078 -16.309 -9.247 1.00 96.88 222 ASP A CA 1
ATOM 1660 C C . ASP A 1 222 ? -1.592 -14.888 -9.553 1.00 96.88 222 ASP A C 1
ATOM 1662 O O . ASP A 1 222 ? -2.729 -14.706 -10.000 1.00 96.88 222 ASP A O 1
ATOM 1666 N N . VAL A 1 223 ? -0.758 -13.860 -9.357 1.00 95.44 223 VAL A N 1
ATOM 1667 C CA . VAL A 1 223 ? -1.107 -12.477 -9.729 1.00 95.44 223 VAL A CA 1
ATOM 1668 C C . VAL A 1 223 ? -1.319 -12.365 -11.239 1.00 95.44 223 VAL A C 1
ATOM 1670 O O . VAL A 1 223 ? -2.333 -11.811 -11.677 1.00 95.44 223 VAL A O 1
ATOM 1673 N N . MET A 1 224 ? -0.407 -12.927 -12.037 1.00 97.50 224 MET A N 1
ATOM 1674 C CA . MET A 1 224 ? -0.511 -12.897 -13.497 1.00 97.50 224 MET A CA 1
ATOM 1675 C C . MET A 1 224 ? -1.721 -13.681 -14.012 1.00 97.50 224 MET A C 1
ATOM 1677 O O . MET A 1 224 ? -2.420 -13.202 -14.906 1.00 97.50 224 MET A O 1
ATOM 1681 N N . LEU A 1 225 ? -2.034 -14.826 -13.402 1.00 98.06 225 LEU A N 1
ATOM 1682 C CA . LEU A 1 225 ? -3.220 -15.619 -13.717 1.00 98.06 225 LEU A CA 1
ATOM 1683 C C . LEU A 1 225 ? -4.514 -14.834 -13.462 1.00 98.06 225 LEU A C 1
ATOM 1685 O O . LEU A 1 225 ? -5.379 -14.760 -14.336 1.00 98.06 225 LEU A O 1
ATOM 1689 N N . ARG A 1 226 ? -4.647 -14.206 -12.285 1.00 97.62 226 ARG A N 1
ATOM 1690 C CA . ARG A 1 226 ? -5.821 -13.379 -11.951 1.00 97.62 226 ARG A CA 1
ATOM 1691 C C . ARG A 1 226 ? -5.985 -12.200 -12.904 1.00 97.62 226 ARG A C 1
ATOM 1693 O O . ARG A 1 226 ? -7.111 -11.887 -13.289 1.00 97.62 226 ARG A O 1
ATOM 1700 N N . ARG A 1 227 ? -4.879 -11.563 -13.300 1.00 96.44 227 ARG A N 1
ATOM 1701 C CA . ARG A 1 227 ? -4.890 -10.467 -14.275 1.00 96.44 227 ARG A CA 1
ATOM 1702 C C . ARG A 1 227 ? -5.345 -10.948 -15.655 1.00 96.44 227 ARG A C 1
ATOM 1704 O O . ARG A 1 227 ? -6.281 -10.380 -16.203 1.00 96.44 227 ARG A O 1
ATOM 1711 N N . ALA A 1 228 ? -4.758 -12.032 -16.162 1.00 98.06 228 ALA A N 1
ATOM 1712 C CA . ALA A 1 228 ? -5.124 -12.615 -17.453 1.00 98.06 228 ALA A CA 1
ATOM 1713 C C . ALA A 1 228 ? -6.603 -13.033 -17.520 1.00 98.06 228 ALA A C 1
ATOM 1715 O O . ALA A 1 228 ? -7.258 -12.774 -18.527 1.00 98.06 228 ALA A O 1
ATOM 1716 N N . ARG A 1 229 ? -7.154 -13.614 -16.442 1.00 98.25 229 ARG A N 1
ATOM 1717 C CA . ARG A 1 229 ? -8.585 -13.966 -16.360 1.00 98.25 229 ARG A CA 1
ATOM 1718 C C . ARG A 1 229 ? -9.492 -12.741 -16.425 1.00 98.25 229 ARG A C 1
ATOM 1720 O O . ARG A 1 229 ? -10.430 -12.730 -17.212 1.00 98.25 229 ARG A O 1
ATOM 1727 N N . ARG A 1 230 ? -9.175 -11.690 -15.664 1.00 97.69 230 ARG A N 1
ATOM 1728 C CA . ARG A 1 230 ? -9.928 -10.428 -15.700 1.00 97.69 230 ARG A CA 1
ATOM 1729 C C . ARG A 1 230 ? -9.940 -9.816 -17.103 1.00 97.69 230 ARG A C 1
ATOM 1731 O O . ARG A 1 230 ? -10.989 -9.393 -17.576 1.00 97.69 230 ARG A O 1
ATOM 1738 N N . ASP A 1 231 ? -8.785 -9.772 -17.763 1.00 97.00 231 ASP A N 1
ATOM 1739 C CA . ASP A 1 231 ? -8.682 -9.186 -19.101 1.00 97.00 231 ASP A CA 1
ATOM 1740 C C . ASP A 1 231 ? -9.405 -10.041 -20.159 1.00 97.00 231 ASP A C 1
ATOM 1742 O O . ASP A 1 231 ? -10.000 -9.490 -21.087 1.00 97.00 231 ASP A O 1
ATOM 1746 N N . LEU A 1 232 ? -9.434 -11.370 -19.997 1.00 97.88 232 LEU A N 1
ATOM 1747 C CA . LEU A 1 232 ? -10.243 -12.271 -20.823 1.00 97.88 232 LEU A CA 1
ATOM 1748 C C . LEU A 1 232 ? -11.749 -12.012 -20.642 1.00 97.88 232 LEU A C 1
ATOM 1750 O O . LEU A 1 232 ? -12.452 -11.845 -21.634 1.00 97.88 232 LEU A O 1
ATOM 1754 N N . GLU A 1 233 ? -12.224 -11.929 -19.396 1.00 96.75 233 GLU A N 1
ATOM 1755 C CA . GLU A 1 233 ? -13.628 -11.637 -19.062 1.00 96.75 233 GLU A CA 1
ATOM 1756 C C . GLU A 1 233 ? -14.079 -10.271 -19.591 1.00 96.75 233 GLU A C 1
ATOM 1758 O O . GLU A 1 233 ? -15.210 -10.127 -20.033 1.00 96.75 233 GLU A O 1
ATOM 1763 N N . SER A 1 234 ? -13.191 -9.272 -19.605 1.00 96.75 234 SER A N 1
ATOM 1764 C CA .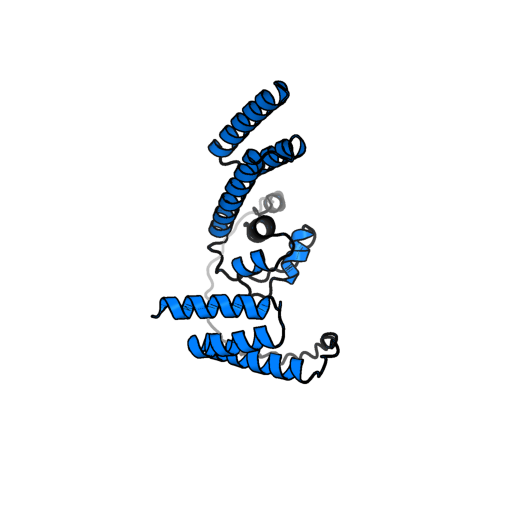 SER A 1 234 ? -13.508 -7.930 -20.114 1.00 96.75 234 SER A CA 1
ATOM 1765 C C . SER A 1 234 ? -13.747 -7.864 -21.630 1.00 96.75 234 SER A C 1
ATOM 1767 O O . SER A 1 234 ? -14.236 -6.850 -22.129 1.00 96.75 234 SER A O 1
ATOM 1769 N N . ARG A 1 235 ? -13.358 -8.913 -22.367 1.00 94.19 235 ARG A N 1
ATOM 1770 C CA . ARG A 1 235 ? -13.444 -8.992 -23.833 1.00 94.19 235 ARG A CA 1
ATOM 1771 C C . ARG A 1 235 ? -14.530 -9.932 -24.347 1.00 94.19 235 ARG A C 1
ATOM 1773 O O . ARG A 1 235 ? -14.747 -9.945 -25.559 1.00 94.19 235 ARG A O 1
ATOM 1780 N N . ALA A 1 236 ? -15.125 -10.735 -23.469 1.00 86.88 236 ALA A N 1
ATOM 1781 C CA . ALA A 1 236 ? -16.227 -11.635 -23.793 1.00 86.88 236 ALA A CA 1
ATOM 1782 C C . ALA A 1 236 ? -17.560 -10.875 -23.779 1.00 86.88 236 ALA A C 1
ATOM 1784 O O . ALA A 1 236 ? -18.379 -11.142 -24.685 1.00 86.88 236 ALA A O 1
#

Foldseek 3Di:
DDPVLVVVVVVLVVVLVVCVVVVVLVVSLVSLVVNCVVPVPDPPSVVSNVVSLVVLLVVLCVLVVHQQDQDDQDDDDPPDDPLLVQLSVVRPRPHGNNNSQVPRPCHNSRSSVSSCVVPPDPPPPCVVVVVPPDDDDDDDDDDDDDDDDDDDDDDDDDPPPDDPPPPDPPDPPPPQPPDVLSVLLVVLCVQLVVCVVVVVLVSNLVSLVSNCVSDPPDPVSVVSNVVSVVSVVVVD

pLDDT: mean 84.55, std 18.09, range [40.94, 98.56]

Secondary structure (DSSP, 8-state):
--HHHHHHHHHHHHHHHHHHHTT-HHHHHHHHHHHHHH-TT-HHHHHHHHHHHHHHHHHHHHHTT-TTSBPPP----TT--HHHHHHHTT--SS-BHHHHHHHSTT-HHHHHHHHHHHHS-----GGGTTTT-PPPP------------------------------PPPP--------HHHHHHHHHHHHHHHHHHTT-HHHHHHHHHHHHHHSTT-HHHHHHHHHHHHHHHTT-

Radius of gyration: 28.74 Å; chains: 1; bounding box: 55×86×70 Å

Sequence (236 aa):
MTPGAEASAALVRSDVLVLLREKRYEEALARLYQARAESPGSVELQKGIDQVKEFLIGAYAKRLGGLDQVAKQMAPAAGRSPDMVLLSRYIDGATSYGDLAEICPLGRLRTLQVLVEMYAPKPASSNELEARSGPRPLEALPHSSPRVEVVTPSEESVPETARSGSSLPPPASTKVDDSPEAIAYRAAFGRGTAAFIQQRFADAVTAFEECAQLRPGDKGADVMLRRARRDLESRA